Protein AF-0000000067516483 (afdb_homodimer)

Structure (mmCIF, N/CA/C/O backbone):
data_AF-0000000067516483-model_v1
#
loop_
_entity.id
_entity.type
_entity.pdbx_description
1 polymer 'DNA-binding protein'
#
loop_
_atom_site.group_PDB
_atom_site.id
_atom_site.type_symbol
_atom_site.label_atom_id
_atom_site.label_alt_id
_atom_site.label_comp_id
_atom_site.label_asym_id
_atom_site.label_entity_id
_atom_site.label_seq_id
_atom_site.pdbx_PDB_ins_code
_atom_site.Cartn_x
_atom_site.Cartn_y
_atom_site.Cartn_z
_atom_site.occupancy
_atom_site.B_iso_or_equiv
_atom_site.auth_seq_id
_atom_site.auth_comp_id
_atom_site.auth_asym_id
_atom_site.auth_atom_id
_atom_site.pdbx_PDB_model_num
ATOM 1 N N . MET A 1 1 ? -3.443 -38.562 19.594 1 27.05 1 MET A N 1
ATOM 2 C CA . MET A 1 1 ? -3.859 -37.219 19.172 1 27.05 1 MET A CA 1
ATOM 3 C C . MET A 1 1 ? -3.48 -36.969 17.703 1 27.05 1 MET A C 1
ATOM 5 O O . MET A 1 1 ? -2.297 -36.969 17.359 1 27.05 1 MET A O 1
ATOM 9 N N . HIS A 1 2 ? -4.211 -37.344 16.641 1 30.28 2 HIS A N 1
ATOM 10 C CA . HIS A 1 2 ? -4.039 -37.375 15.188 1 30.28 2 HIS A CA 1
ATOM 11 C C . HIS A 1 2 ? -3.758 -35.969 14.641 1 30.28 2 HIS A C 1
ATOM 13 O O . HIS A 1 2 ? -4.527 -35.031 14.891 1 30.28 2 HIS A O 1
ATOM 19 N N . LYS A 1 3 ? -2.51 -35.594 14.531 1 33.91 3 LYS A N 1
ATOM 20 C CA . LYS A 1 3 ? -2.039 -34.375 13.906 1 33.91 3 LYS A CA 1
ATOM 21 C C . LYS A 1 3 ? -2.807 -34.062 12.625 1 33.91 3 LYS A C 1
ATOM 23 O O . LYS A 1 3 ? -2.635 -34.75 11.617 1 33.91 3 LYS A O 1
ATOM 28 N N . GLU A 1 4 ? -4.09 -33.844 12.672 1 32.66 4 GLU A N 1
ATOM 29 C CA . GLU A 1 4 ? -4.926 -33.562 11.516 1 32.66 4 GLU A CA 1
ATOM 30 C C . GLU A 1 4 ? -4.234 -32.562 10.578 1 32.66 4 GLU A C 1
ATOM 32 O O . GLU A 1 4 ? -3.887 -31.453 10.992 1 32.66 4 GLU A O 1
ATOM 37 N N . ASN A 1 5 ? -3.236 -32.938 9.695 1 33.06 5 ASN A N 1
ATOM 38 C CA . ASN A 1 5 ? -2.531 -32.344 8.578 1 33.06 5 ASN A CA 1
ATOM 39 C C . ASN A 1 5 ? -3.457 -31.438 7.754 1 33.06 5 ASN A C 1
ATOM 41 O O . ASN A 1 5 ? -4.164 -31.922 6.867 1 33.06 5 ASN A O 1
ATOM 45 N N . SER A 1 6 ? -4.191 -30.594 8.289 1 39.88 6 SER A N 1
ATOM 46 C CA . SER A 1 6 ? -5.066 -29.781 7.457 1 39.88 6 SER A CA 1
ATOM 47 C C . SER A 1 6 ? -4.379 -29.391 6.152 1 39.88 6 SER A C 1
ATOM 49 O O . SER A 1 6 ? -3.33 -28.734 6.168 1 39.88 6 SER A O 1
ATOM 51 N N . PRO A 1 7 ? -4.52 -30.047 5.004 1 43.41 7 PRO A N 1
ATOM 52 C CA . PRO A 1 7 ? -3.9 -29.812 3.697 1 43.41 7 PRO A CA 1
ATOM 53 C C . PRO A 1 7 ? -3.889 -28.328 3.312 1 43.41 7 PRO A C 1
ATOM 55 O O . PRO A 1 7 ? -4.898 -27.641 3.471 1 43.41 7 PRO A O 1
ATOM 58 N N . ARG A 1 8 ? -2.842 -27.609 3.598 1 47.25 8 ARG A N 1
ATOM 59 C CA . ARG A 1 8 ? -2.695 -26.25 3.059 1 47.25 8 ARG A CA 1
ATOM 60 C C . ARG A 1 8 ? -3.189 -26.188 1.618 1 47.25 8 ARG A C 1
ATOM 62 O O . ARG A 1 8 ? -2.959 -27.109 0.832 1 47.25 8 ARG A O 1
ATOM 69 N N . ALA A 1 9 ? -4.184 -25.484 1.385 1 53.97 9 ALA A N 1
ATOM 70 C CA . ALA A 1 9 ? -4.645 -25.328 0.008 1 53.97 9 ALA A CA 1
ATOM 71 C C . ALA A 1 9 ? -3.473 -25.109 -0.945 1 53.97 9 ALA A C 1
ATOM 73 O O . ALA A 1 9 ? -2.51 -24.422 -0.614 1 53.97 9 ALA A O 1
ATOM 74 N N . PRO A 1 10 ? -3.449 -25.844 -1.955 1 66.56 10 PRO A N 1
ATOM 75 C CA . PRO A 1 10 ? -2.35 -25.766 -2.922 1 66.56 10 PRO A CA 1
ATOM 76 C C . PRO A 1 10 ? -2.17 -24.375 -3.5 1 66.56 10 PRO A C 1
ATOM 78 O O . PRO A 1 10 ? -3.148 -23.641 -3.678 1 66.56 10 PRO A O 1
ATOM 81 N N . VAL A 1 11 ? -1.015 -23.906 -3.555 1 77.69 11 VAL A N 1
ATOM 82 C CA . VAL A 1 11 ? -0.622 -22.672 -4.223 1 77.69 11 VAL A CA 1
ATOM 83 C C . VAL A 1 11 ? -1.266 -22.609 -5.605 1 77.69 11 VAL A C 1
ATOM 85 O O . VAL A 1 11 ? -1.274 -23.594 -6.344 1 77.69 11 VAL A O 1
ATOM 88 N N . LEU A 1 12 ? -2.059 -21.516 -5.789 1 77.5 12 LEU A N 1
ATOM 89 C CA . LEU A 1 12 ? -2.576 -21.234 -7.125 1 77.5 12 LEU A CA 1
ATOM 90 C C . LEU A 1 12 ? -3.609 -22.281 -7.535 1 77.5 12 LEU A C 1
ATOM 92 O O . LEU A 1 12 ? -3.596 -22.766 -8.672 1 77.5 12 LEU A O 1
ATOM 96 N N . GLN A 1 13 ? -4.516 -22.641 -6.605 1 83.62 13 GLN A N 1
ATOM 97 C CA . GLN A 1 13 ? -5.453 -23.75 -6.789 1 83.62 13 GLN A CA 1
ATOM 98 C C . GLN A 1 13 ? -6.48 -23.422 -7.871 1 83.62 13 GLN A C 1
ATOM 100 O O . GLN A 1 13 ? -7.051 -24.328 -8.484 1 83.62 13 GLN A O 1
ATOM 105 N N . HIS A 1 14 ? -6.633 -22.219 -8.172 1 91.12 14 HIS A N 1
ATOM 106 C CA . HIS A 1 14 ? -7.707 -21.828 -9.086 1 91.12 14 HIS A CA 1
ATOM 107 C C . HIS A 1 14 ? -7.152 -21.391 -10.438 1 91.12 14 HIS A C 1
ATOM 109 O O . HIS A 1 14 ? -7.918 -21.109 -11.359 1 91.12 14 HIS A O 1
ATOM 115 N N . VAL A 1 15 ? -5.887 -21.359 -10.555 1 92.75 15 VAL A N 1
ATOM 116 C CA . VAL A 1 15 ? -5.227 -20.75 -11.703 1 92.75 15 VAL A CA 1
ATOM 117 C C . VAL A 1 15 ? -5.559 -21.531 -12.969 1 92.75 15 VAL A C 1
ATOM 119 O O . VAL A 1 15 ? -5.902 -20.938 -14 1 92.75 15 VAL A O 1
ATOM 122 N N . SER A 1 16 ? -5.52 -22.828 -12.836 1 93.31 16 SER A N 1
ATOM 123 C CA . SER A 1 16 ? -5.777 -23.672 -14.008 1 93.31 16 SER A CA 1
ATOM 124 C C . SER A 1 16 ? -7.156 -23.375 -14.602 1 93.31 16 SER A C 1
ATOM 126 O O . SER A 1 16 ? -7.277 -23.094 -15.789 1 93.31 16 SER A O 1
ATOM 128 N N . HIS A 1 17 ? -8.047 -23.422 -13.766 1 93.75 17 HIS A N 1
ATOM 129 C CA . HIS A 1 17 ? -9.422 -23.188 -14.195 1 93.75 17 HIS A CA 1
ATOM 130 C C . HIS A 1 17 ? -9.602 -21.75 -14.695 1 93.75 17 HIS A C 1
ATOM 132 O O . HIS A 1 17 ? -10.219 -21.547 -15.742 1 93.75 17 HIS A O 1
ATOM 138 N N . ASN A 1 18 ? -9.078 -20.828 -14.039 1 95 18 ASN A N 1
ATOM 139 C CA . ASN A 1 18 ? -9.281 -19.422 -14.375 1 95 18 ASN A CA 1
ATOM 140 C C . ASN A 1 18 ? -8.594 -19.062 -15.688 1 95 18 ASN A C 1
ATOM 142 O O . ASN A 1 18 ? -9.141 -18.312 -16.5 1 95 18 ASN A O 1
ATOM 146 N N . VAL A 1 19 ? -7.422 -19.609 -15.898 1 95.81 19 VAL A N 1
ATOM 147 C CA . VAL A 1 19 ? -6.711 -19.328 -17.141 1 95.81 19 VAL A CA 1
ATOM 148 C C . VAL A 1 19 ? -7.504 -19.875 -18.328 1 95.81 19 VAL A C 1
ATOM 150 O O . VAL A 1 19 ? -7.707 -19.188 -19.328 1 95.81 19 VAL A O 1
ATOM 153 N N . ARG A 1 20 ? -7.992 -21.031 -18.156 1 96.12 20 ARG A N 1
ATOM 154 C CA . ARG A 1 20 ? -8.781 -21.641 -19.219 1 96.12 20 ARG A CA 1
ATOM 155 C C . ARG A 1 20 ? -10.055 -20.844 -19.484 1 96.12 20 ARG A C 1
ATOM 157 O O . ARG A 1 20 ? -10.367 -20.516 -20.641 1 96.12 20 ARG A O 1
ATOM 164 N N . ARG A 1 21 ? -10.719 -20.594 -18.469 1 96.5 21 ARG A N 1
ATOM 165 C CA . ARG A 1 21 ? -11.977 -19.859 -18.562 1 96.5 21 ARG A CA 1
ATOM 166 C C . ARG A 1 21 ? -11.773 -18.5 -19.234 1 96.5 21 ARG A C 1
ATOM 168 O O . ARG A 1 21 ? -12.508 -18.141 -20.156 1 96.5 21 ARG A O 1
ATOM 175 N N . LEU A 1 22 ? -10.805 -17.797 -18.828 1 96.81 22 LEU A N 1
ATOM 176 C CA . LEU A 1 22 ? -10.555 -16.438 -19.328 1 96.81 22 LEU A CA 1
ATOM 177 C C . LEU A 1 22 ? -10.023 -16.484 -20.766 1 96.81 22 LEU A C 1
ATOM 179 O O . LEU A 1 22 ? -10.359 -15.625 -21.578 1 96.81 22 LEU A O 1
ATOM 183 N N . ARG A 1 23 ? -9.156 -17.484 -21.047 1 97.88 23 ARG A N 1
ATOM 184 C CA . ARG A 1 23 ? -8.688 -17.656 -22.422 1 97.88 23 ARG A CA 1
ATOM 185 C C . ARG A 1 23 ? -9.852 -17.906 -23.375 1 97.88 23 ARG A C 1
ATOM 187 O O . ARG A 1 23 ? -9.938 -17.297 -24.422 1 97.88 23 ARG A O 1
ATOM 194 N N . ASN A 1 24 ? -10.758 -18.734 -22.938 1 97.81 24 ASN A N 1
ATOM 195 C CA . ASN A 1 24 ? -11.93 -19.031 -23.75 1 97.81 24 ASN A CA 1
ATOM 196 C C . ASN A 1 24 ? -12.836 -17.812 -23.906 1 97.81 24 ASN A C 1
ATOM 198 O O . ASN A 1 24 ? -13.352 -17.547 -25 1 97.81 24 ASN A O 1
ATOM 202 N N . ALA A 1 25 ? -13.008 -17.141 -22.891 1 96.88 25 ALA A N 1
ATOM 203 C CA . ALA A 1 25 ? -13.844 -15.938 -22.922 1 96.88 25 ALA A CA 1
ATOM 204 C C . ALA A 1 25 ? -13.281 -14.898 -23.891 1 96.88 25 ALA A C 1
ATOM 206 O O . ALA A 1 25 ? -14.039 -14.141 -24.5 1 96.88 25 ALA A O 1
ATOM 207 N N . ALA A 1 26 ? -12 -14.906 -24.031 1 97.25 26 ALA A N 1
ATOM 208 C CA . ALA A 1 26 ? -11.336 -13.977 -24.922 1 97.25 26 ALA A CA 1
ATOM 209 C C . ALA A 1 26 ? -11.258 -14.539 -26.344 1 97.25 26 ALA A C 1
ATOM 211 O O . ALA A 1 26 ? -10.688 -13.914 -27.234 1 97.25 26 ALA A O 1
ATOM 212 N N . ASP A 1 27 ? -11.75 -15.797 -26.516 1 97.88 27 ASP A N 1
ATOM 213 C CA . ASP A 1 27 ? -11.781 -16.484 -27.797 1 97.88 27 ASP A CA 1
ATOM 214 C C . ASP A 1 27 ? -10.367 -16.719 -28.328 1 97.88 27 ASP A C 1
ATOM 216 O O . ASP A 1 27 ? -10.102 -16.484 -29.5 1 97.88 27 ASP A O 1
ATOM 220 N N . LEU A 1 28 ? -9.508 -17.047 -27.453 1 98 28 LEU A N 1
ATOM 221 C CA . LEU A 1 28 ? -8.125 -17.328 -27.828 1 98 28 LEU A CA 1
ATOM 222 C C . LEU A 1 28 ? -7.82 -18.812 -27.734 1 98 28 LEU A C 1
ATOM 224 O O . LEU A 1 28 ? -8.258 -19.484 -26.781 1 98 28 LEU A O 1
ATOM 228 N N . SER A 1 29 ? -7.07 -19.312 -28.703 1 97.75 29 SER A N 1
ATOM 229 C CA . SER A 1 29 ? -6.461 -20.641 -28.547 1 97.75 29 SER A CA 1
ATOM 230 C C . SER A 1 29 ? -5.27 -20.594 -27.609 1 97.75 29 SER A C 1
ATOM 232 O O . SER A 1 29 ? -4.805 -19.516 -27.234 1 97.75 29 SER A O 1
ATOM 234 N N . GLN A 1 30 ? -4.863 -21.75 -27.219 1 96.81 30 GLN A N 1
ATOM 235 C CA . GLN A 1 30 ? -3.65 -21.781 -26.406 1 96.81 30 GLN A CA 1
ATOM 236 C C . GLN A 1 30 ? -2.457 -21.219 -27.172 1 96.81 30 GLN A C 1
ATOM 238 O O . GLN A 1 30 ? -1.609 -20.531 -26.594 1 96.81 30 GLN A O 1
ATOM 243 N N . THR A 1 31 ? -2.434 -21.484 -28.469 1 97.56 31 THR A N 1
ATOM 244 C CA . THR A 1 31 ? -1.363 -20.969 -29.312 1 97.56 31 THR A CA 1
ATOM 245 C C . THR A 1 31 ? -1.42 -19.453 -29.391 1 97.56 31 THR A C 1
ATOM 247 O O . THR A 1 31 ? -0.392 -18.781 -29.281 1 97.56 31 THR A O 1
ATOM 250 N N . ALA A 1 32 ? -2.562 -18.922 -29.547 1 98 32 ALA A N 1
ATOM 251 C CA . ALA A 1 32 ? -2.73 -17.484 -29.625 1 98 32 ALA A CA 1
ATOM 252 C C . ALA A 1 32 ? -2.336 -16.797 -28.328 1 98 32 ALA A C 1
ATOM 254 O O . ALA A 1 32 ? -1.665 -15.766 -28.328 1 98 32 ALA A O 1
ATOM 255 N N . LEU A 1 33 ? -2.756 -17.359 -27.219 1 98.06 33 LEU A N 1
ATOM 256 C CA . LEU A 1 33 ? -2.41 -16.797 -25.922 1 98.06 33 LEU A CA 1
ATOM 257 C C . LEU A 1 33 ? -0.908 -16.891 -25.672 1 98.06 33 LEU A C 1
ATOM 259 O O . LEU A 1 33 ? -0.316 -15.977 -25.094 1 98.06 33 LEU A O 1
ATOM 263 N N . ALA A 1 34 ? -0.292 -17.984 -26.062 1 97.5 34 ALA A N 1
ATOM 264 C CA . ALA A 1 34 ? 1.153 -18.141 -25.938 1 97.5 34 ALA A CA 1
ATOM 265 C C . ALA A 1 34 ? 1.897 -17.016 -26.656 1 97.5 34 ALA A C 1
ATOM 267 O O . ALA A 1 34 ? 2.805 -16.406 -26.094 1 97.5 34 ALA A O 1
ATOM 268 N N . GLU A 1 35 ? 1.479 -16.719 -27.812 1 97.5 35 GLU A N 1
ATOM 269 C CA . GLU A 1 35 ? 2.098 -15.664 -28.625 1 97.5 35 GLU A CA 1
ATOM 270 C C . GLU A 1 35 ? 1.897 -14.289 -27.984 1 97.5 35 GLU A C 1
ATOM 272 O O . GLU A 1 35 ? 2.84 -13.5 -27.891 1 97.5 35 GLU A O 1
ATOM 277 N N . LYS A 1 36 ? 0.761 -14.07 -27.516 1 97.38 36 LYS A N 1
ATOM 278 C CA . LYS A 1 36 ? 0.41 -12.773 -26.953 1 97.38 36 LYS A CA 1
ATOM 279 C C . LYS A 1 36 ? 1.123 -12.539 -25.625 1 97.38 36 LYS A C 1
ATOM 281 O O . LYS A 1 36 ? 1.487 -11.406 -25.297 1 97.38 36 LYS A O 1
ATOM 286 N N . SER A 1 37 ? 1.305 -13.562 -24.844 1 96.5 37 SER A N 1
ATOM 287 C CA . SER A 1 37 ? 1.831 -13.445 -23.484 1 96.5 37 SER A CA 1
ATOM 288 C C . SER A 1 37 ? 3.348 -13.602 -23.469 1 96.5 37 SER A C 1
ATOM 290 O O . SER A 1 37 ? 3.998 -13.289 -22.469 1 96.5 37 SER A O 1
ATOM 292 N N . GLY A 1 38 ? 3.936 -14.211 -24.516 1 95.81 38 GLY A N 1
ATOM 293 C CA . GLY A 1 38 ? 5.352 -14.555 -24.516 1 95.81 38 GLY A CA 1
ATOM 294 C C . GLY A 1 38 ? 5.668 -15.781 -23.688 1 95.81 38 GLY A C 1
ATOM 295 O O . GLY A 1 38 ? 6.824 -16.016 -23.328 1 95.81 38 GLY A O 1
ATOM 296 N N . VAL A 1 39 ? 4.641 -16.516 -23.297 1 94.88 39 VAL A N 1
ATOM 297 C CA . VAL A 1 39 ? 4.773 -17.781 -22.594 1 94.88 39 VAL A CA 1
ATOM 298 C C . VAL A 1 39 ? 4.684 -18.938 -23.578 1 94.88 39 VAL A C 1
ATOM 300 O O . VAL A 1 39 ? 3.875 -18.906 -24.516 1 94.88 39 VAL A O 1
ATOM 303 N N . SER A 1 40 ? 5.535 -19.875 -23.422 1 95 40 SER A N 1
ATOM 304 C CA . SER A 1 40 ? 5.527 -20.984 -24.359 1 95 40 SER A CA 1
ATOM 305 C C . SER A 1 40 ? 4.203 -21.734 -24.328 1 95 40 SER A C 1
ATOM 307 O O . SER A 1 40 ? 3.547 -21.797 -23.281 1 95 40 SER A O 1
ATOM 309 N N . ARG A 1 41 ? 3.869 -22.281 -25.453 1 95.5 41 ARG A N 1
ATOM 310 C CA . ARG A 1 41 ? 2.652 -23.078 -25.5 1 95.5 41 ARG A CA 1
ATOM 311 C C . ARG A 1 41 ? 2.729 -24.266 -24.531 1 95.5 41 ARG A C 1
ATOM 313 O O . ARG A 1 41 ? 1.729 -24.609 -23.906 1 95.5 41 ARG A O 1
ATOM 320 N N . ARG A 1 42 ? 3.82 -24.844 -24.438 1 94.56 42 ARG A N 1
ATOM 321 C CA . ARG A 1 42 ? 4.016 -25.953 -23.516 1 94.56 42 ARG A CA 1
ATOM 322 C C . ARG A 1 42 ? 3.682 -25.547 -22.094 1 94.56 42 ARG A C 1
ATOM 324 O O . ARG A 1 42 ? 2.994 -26.266 -21.359 1 94.56 42 ARG A O 1
ATOM 331 N N . MET A 1 43 ? 4.109 -24.406 -21.719 1 93.12 43 MET A N 1
ATOM 332 C CA . MET A 1 43 ? 3.861 -23.891 -20.375 1 93.12 43 MET A CA 1
ATOM 333 C C . MET A 1 43 ? 2.379 -23.594 -20.172 1 93.12 43 MET A C 1
ATOM 335 O O . MET A 1 43 ? 1.826 -23.859 -19.109 1 93.12 43 MET A O 1
ATOM 339 N N . LEU A 1 44 ? 1.789 -23.031 -21.109 1 95.25 44 LEU A N 1
ATOM 340 C CA . LEU A 1 44 ? 0.37 -22.703 -21.016 1 95.25 44 LEU A CA 1
ATOM 341 C C . LEU A 1 44 ? -0.465 -23.969 -20.844 1 95.25 44 LEU A C 1
ATOM 343 O O . LEU A 1 44 ? -1.406 -24 -20.062 1 95.25 44 LEU A O 1
ATOM 347 N N . VAL A 1 45 ? -0.157 -24.984 -21.578 1 94.5 45 VAL A N 1
ATOM 348 C CA . VAL A 1 45 ? -0.836 -26.281 -21.469 1 94.5 45 VAL A CA 1
ATOM 349 C C . VAL A 1 45 ? -0.659 -26.844 -20.062 1 94.5 45 VAL A C 1
ATOM 351 O O . VAL A 1 45 ? -1.618 -27.312 -19.453 1 94.5 45 VAL A O 1
ATOM 354 N N . ALA A 1 46 ? 0.535 -26.703 -19.625 1 92.5 46 ALA A N 1
ATOM 355 C CA . ALA A 1 46 ? 0.835 -27.188 -18.266 1 92.5 46 ALA A CA 1
ATOM 356 C C . ALA A 1 46 ? 0.04 -26.406 -17.219 1 92.5 46 ALA A C 1
ATOM 358 O O . ALA A 1 46 ? -0.496 -27 -16.281 1 92.5 46 ALA A O 1
ATO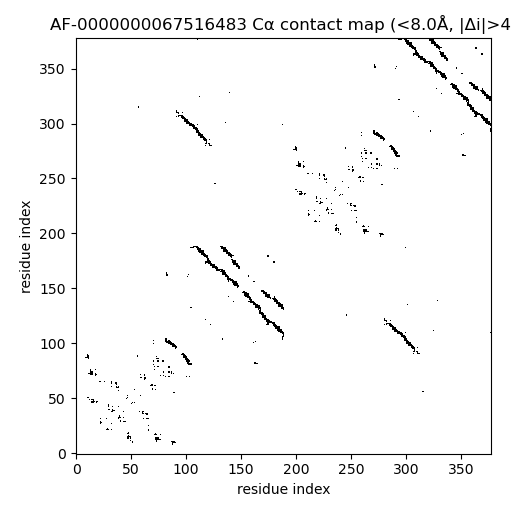M 359 N N . ILE A 1 47 ? -0.013 -25.094 -17.344 1 92.56 47 ILE A N 1
ATOM 360 C CA . ILE A 1 47 ? -0.757 -24.234 -16.422 1 92.56 47 ILE A CA 1
ATOM 361 C C . ILE A 1 47 ? -2.227 -24.641 -16.406 1 92.56 47 ILE A C 1
ATOM 363 O O . ILE A 1 47 ? -2.811 -24.844 -15.344 1 92.56 47 ILE A O 1
ATOM 367 N N . GLU A 1 48 ? -2.758 -24.859 -17.562 1 94.56 48 GLU A N 1
ATOM 368 C CA . GLU A 1 48 ? -4.18 -25.172 -17.656 1 94.56 48 GLU A CA 1
ATOM 369 C C . GLU A 1 48 ? -4.469 -26.594 -17.203 1 94.56 48 GLU A C 1
ATOM 371 O O . GLU A 1 48 ? -5.613 -26.953 -16.906 1 94.56 48 GLU A O 1
ATOM 376 N N . ALA A 1 49 ? -3.412 -27.422 -17.141 1 91.44 49 ALA A N 1
ATOM 377 C CA . ALA A 1 49 ? -3.549 -28.797 -16.672 1 91.44 49 ALA A CA 1
ATOM 378 C C . ALA A 1 49 ? -3.354 -28.891 -15.164 1 91.44 49 ALA A C 1
ATOM 380 O O . ALA A 1 49 ? -3.541 -29.953 -14.562 1 91.44 49 ALA A O 1
ATOM 381 N N . GLY A 1 50 ? -2.998 -27.75 -14.547 1 85.56 50 GLY A N 1
ATOM 382 C CA . GLY A 1 50 ? -2.863 -27.672 -13.102 1 85.56 50 GLY A CA 1
ATOM 383 C C . GLY A 1 50 ? -1.493 -28.094 -12.609 1 85.56 50 GLY A C 1
ATOM 384 O O . GLY A 1 50 ? -1.335 -28.484 -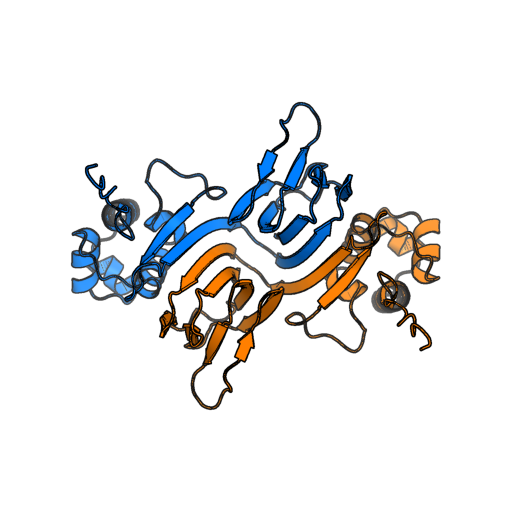11.445 1 85.56 50 GLY A O 1
ATOM 385 N N . GLU A 1 51 ? -0.603 -28.094 -13.539 1 77.69 51 GLU A N 1
ATOM 386 C CA . GLU A 1 51 ? 0.752 -28.406 -13.094 1 77.69 51 GLU A CA 1
ATOM 387 C C . GLU A 1 51 ? 1.302 -27.328 -12.18 1 77.69 51 GLU A C 1
ATOM 389 O O . GLU A 1 51 ? 1 -26.141 -12.359 1 77.69 51 GLU A O 1
ATOM 394 N N . LYS A 1 52 ? 2.053 -27.594 -11.164 1 66 52 LYS A N 1
ATOM 395 C CA . LYS A 1 52 ? 2.27 -26.812 -9.953 1 66 52 LYS A CA 1
ATOM 396 C C . LYS A 1 52 ? 3.41 -25.812 -10.133 1 66 52 LYS A C 1
ATOM 398 O O . LYS A 1 52 ? 3.461 -24.781 -9.453 1 66 52 LYS A O 1
ATOM 403 N N . ASN A 1 53 ? 4.137 -25.859 -11.203 1 74 53 ASN A N 1
ATOM 404 C CA . ASN A 1 53 ? 5.352 -25.062 -11.141 1 74 53 ASN A CA 1
ATOM 405 C C . ASN A 1 53 ? 5.273 -23.844 -12.055 1 74 53 ASN A C 1
ATOM 407 O O . ASN A 1 53 ? 6.008 -23.766 -13.039 1 74 53 ASN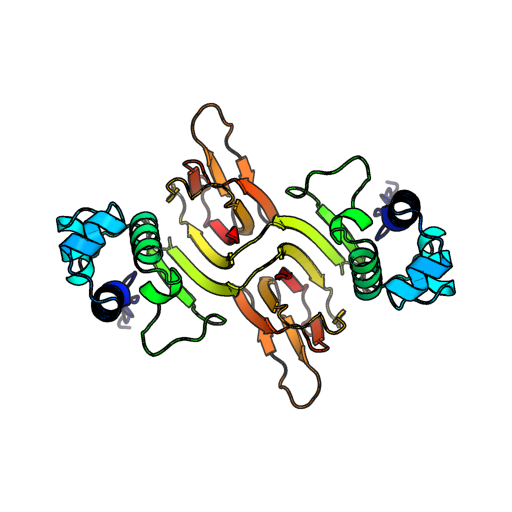 A O 1
ATOM 411 N N . VAL A 1 54 ? 4.34 -22.906 -11.578 1 85.31 54 VAL A N 1
ATOM 412 C CA . VAL A 1 54 ? 4.262 -21.688 -12.375 1 85.31 54 VAL A CA 1
ATOM 413 C C . VAL A 1 54 ? 4.699 -20.484 -11.539 1 85.31 54 VAL A C 1
ATOM 415 O O . VAL A 1 54 ? 4.34 -20.375 -10.367 1 85.31 54 VAL A O 1
ATOM 418 N N . SER A 1 55 ? 5.523 -19.656 -12.164 1 86.38 55 SER A N 1
ATOM 419 C CA . SER A 1 55 ? 6 -18.469 -11.461 1 86.38 55 SER A CA 1
ATOM 420 C C . SER A 1 55 ? 4.961 -17.359 -11.477 1 86.38 55 SER A C 1
ATOM 422 O O . SER A 1 55 ? 4.105 -17.312 -12.367 1 86.38 55 SER A O 1
ATOM 424 N N . LEU A 1 56 ? 5.07 -16.453 -10.562 1 91.38 56 LEU A N 1
ATOM 425 C CA . LEU A 1 56 ? 4.191 -15.289 -10.539 1 91.38 56 LEU A CA 1
ATOM 426 C C . LEU A 1 56 ? 4.418 -14.414 -11.766 1 91.38 56 LEU A C 1
ATOM 428 O O . LEU A 1 56 ? 3.475 -13.828 -12.305 1 91.38 56 LEU A O 1
ATOM 432 N N . ALA A 1 57 ? 5.621 -14.359 -12.219 1 89.88 57 ALA A N 1
ATOM 433 C CA . ALA A 1 57 ? 5.945 -13.578 -13.414 1 89.88 57 ALA A CA 1
ATOM 434 C C . ALA A 1 57 ? 5.234 -14.133 -14.641 1 89.88 57 ALA A C 1
ATOM 436 O O . ALA A 1 57 ? 4.719 -13.367 -15.461 1 89.88 57 ALA A O 1
ATOM 437 N N . THR A 1 58 ? 5.23 -15.367 -14.75 1 91.31 58 THR A N 1
ATOM 438 C CA . THR A 1 58 ? 4.539 -16.016 -15.867 1 91.31 58 THR A CA 1
ATOM 439 C C . THR A 1 58 ? 3.045 -15.703 -15.82 1 91.31 58 THR A C 1
ATOM 441 O O . THR A 1 58 ? 2.453 -15.328 -16.844 1 91.31 58 THR A O 1
ATOM 444 N N . LEU A 1 59 ? 2.52 -15.836 -14.641 1 93.56 59 LEU A N 1
ATOM 445 C CA . LEU A 1 59 ? 1.091 -15.578 -14.492 1 93.56 59 LEU A CA 1
ATOM 446 C C . LEU A 1 59 ? 0.773 -14.109 -14.766 1 93.56 59 LEU A C 1
ATOM 448 O O . LEU A 1 59 ? -0.284 -13.789 -15.312 1 93.56 59 LEU A O 1
ATOM 452 N N . ASP A 1 60 ? 1.653 -13.273 -14.438 1 93.19 60 ASP A N 1
ATOM 453 C CA . ASP A 1 60 ? 1.491 -11.852 -14.734 1 93.19 60 ASP A CA 1
ATOM 454 C C . ASP A 1 60 ? 1.449 -11.609 -16.234 1 93.19 60 ASP A C 1
ATOM 456 O O . ASP A 1 60 ? 0.633 -10.82 -16.719 1 93.19 60 ASP A O 1
ATOM 460 N N . ARG A 1 61 ? 2.287 -12.25 -16.953 1 93.81 61 ARG A N 1
ATOM 461 C CA . ARG A 1 61 ? 2.311 -12.125 -18.406 1 93.81 61 ARG A CA 1
ATOM 462 C C . ARG A 1 61 ? 1.013 -12.641 -19.016 1 93.81 61 ARG A C 1
ATOM 464 O O . ARG A 1 61 ? 0.48 -12.039 -19.953 1 93.81 61 ARG A O 1
ATOM 471 N N . VAL A 1 62 ? 0.562 -13.703 -18.453 1 96.19 62 VAL A N 1
ATOM 472 C CA . VAL A 1 62 ? -0.691 -14.281 -18.938 1 96.19 62 VAL A CA 1
ATOM 473 C C . VAL A 1 62 ? -1.841 -13.312 -18.656 1 96.19 62 VAL A C 1
ATOM 475 O O . VAL A 1 62 ? -2.684 -13.07 -19.516 1 96.19 62 VAL A O 1
ATOM 478 N N . ALA A 1 63 ? -1.85 -12.773 -17.469 1 96.12 63 ALA A N 1
ATOM 479 C CA . ALA A 1 63 ? -2.887 -11.812 -17.109 1 96.12 63 ALA A CA 1
ATOM 480 C C . ALA A 1 63 ? -2.873 -10.602 -18.031 1 96.12 63 ALA A C 1
ATOM 482 O O . ALA A 1 63 ? -3.924 -10.164 -18.5 1 96.12 63 ALA A O 1
ATOM 483 N N . GLU A 1 64 ? -1.758 -10.133 -18.328 1 93.75 64 GLU A N 1
ATOM 484 C CA . GLU A 1 64 ? -1.611 -8.992 -19.234 1 93.75 64 GLU A CA 1
ATOM 485 C C . GLU A 1 64 ? -2.131 -9.312 -20.625 1 93.75 64 GLU A C 1
ATOM 487 O O . GLU A 1 64 ? -2.865 -8.523 -21.219 1 93.75 64 GLU A O 1
ATOM 492 N N . ALA A 1 65 ? -1.78 -10.438 -21.078 1 96.56 65 ALA A N 1
ATOM 493 C CA . ALA A 1 65 ? -2.201 -10.859 -22.422 1 96.56 65 ALA A CA 1
ATOM 494 C C . ALA A 1 65 ? -3.721 -11 -22.5 1 96.56 65 ALA A C 1
ATOM 496 O O . ALA A 1 65 ? -4.32 -10.727 -23.531 1 96.56 65 ALA A O 1
ATOM 497 N N . LEU A 1 66 ? -4.258 -11.383 -21.391 1 97.31 66 LEU A N 1
ATOM 498 C CA . LEU A 1 66 ? -5.699 -11.586 -21.344 1 97.31 66 LEU A CA 1
ATOM 499 C C . LEU A 1 66 ? -6.418 -10.289 -20.969 1 97.31 66 LEU A C 1
ATOM 501 O O . LEU A 1 66 ? -7.648 -10.242 -20.953 1 97.31 66 LEU A O 1
ATOM 505 N N . GLU A 1 67 ? -5.676 -9.289 -20.594 1 95.44 67 GLU A N 1
ATOM 506 C CA . GLU A 1 67 ? -6.199 -7.984 -20.203 1 95.44 67 GLU A CA 1
ATOM 507 C C . GLU A 1 67 ? -7.086 -8.086 -18.969 1 95.44 67 GLU A C 1
ATOM 509 O O . GLU A 1 67 ? -8.188 -7.535 -18.938 1 95.44 67 GLU A O 1
ATOM 514 N N . VAL A 1 68 ? -6.617 -8.836 -18 1 94.62 68 VAL A N 1
ATOM 515 C CA . VAL A 1 68 ? -7.273 -8.961 -16.703 1 94.62 68 VAL A CA 1
ATOM 516 C C . VAL A 1 68 ? -6.27 -8.688 -15.586 1 94.62 68 VAL A C 1
ATOM 518 O O . VAL A 1 68 ? -5.066 -8.578 -15.836 1 94.62 68 VAL A O 1
ATOM 521 N N . ALA A 1 69 ? -6.812 -8.539 -14.414 1 93.19 69 ALA A N 1
ATOM 522 C CA . ALA A 1 69 ? -5.938 -8.375 -13.25 1 93.19 69 ALA A CA 1
ATOM 523 C C . ALA A 1 69 ? -5.328 -9.711 -12.836 1 93.19 69 ALA A C 1
ATOM 525 O O . ALA A 1 69 ? -5.945 -10.766 -13.016 1 93.19 69 ALA A O 1
ATOM 526 N N . PHE A 1 70 ? -4.133 -9.664 -12.297 1 94 70 PHE A N 1
ATOM 527 C CA . PHE A 1 70 ? -3.477 -10.844 -11.758 1 94 70 PHE A CA 1
ATOM 528 C C . PHE A 1 70 ? -4.41 -11.602 -10.82 1 94 70 PHE A C 1
ATOM 530 O O . PHE A 1 70 ? -4.484 -12.836 -10.875 1 94 70 PHE A O 1
ATOM 537 N N . SER A 1 71 ? -5.125 -10.883 -10.016 1 94.12 71 SER A N 1
ATOM 538 C CA . SER A 1 71 ? -6.004 -11.492 -9.023 1 94.12 71 SER A CA 1
ATOM 539 C C . SER A 1 71 ? -7.098 -12.32 -9.703 1 94.12 71 SER A C 1
ATOM 541 O O . SER A 1 71 ? -7.57 -13.312 -9.141 1 94.12 71 SER A O 1
ATOM 543 N N . ASP A 1 72 ? -7.469 -11.992 -10.914 1 94.06 72 ASP A N 1
ATOM 544 C CA . ASP A 1 72 ? -8.492 -12.734 -11.641 1 94.06 72 ASP A CA 1
ATOM 545 C C . ASP A 1 72 ? -8.023 -14.156 -11.961 1 94.06 72 ASP A C 1
ATOM 547 O O . ASP A 1 72 ? -8.844 -15.062 -12.117 1 94.06 72 ASP A O 1
ATOM 551 N N . LEU A 1 73 ? -6.73 -14.305 -12.016 1 94 73 LEU A N 1
ATOM 552 C CA . LEU A 1 73 ? -6.172 -15.609 -12.328 1 94 73 LEU A CA 1
ATOM 553 C C . LEU A 1 73 ? -6.082 -16.484 -11.078 1 94 73 LEU A C 1
ATOM 555 O O . LEU A 1 73 ? -6.172 -17.703 -11.164 1 94 73 LEU A O 1
ATOM 559 N N . ILE A 1 74 ? -5.973 -15.812 -9.93 1 92.19 74 ILE A N 1
ATOM 560 C CA . ILE A 1 74 ? -5.586 -16.656 -8.805 1 92.19 74 ILE A CA 1
ATOM 561 C C . ILE A 1 74 ? -6.766 -16.828 -7.855 1 92.19 74 ILE A C 1
ATOM 563 O O . ILE A 1 74 ? -6.781 -17.734 -7.031 1 92.19 74 ILE A O 1
ATOM 567 N N . GLN A 1 75 ? -7.742 -15.977 -7.918 1 92.25 75 GLN A N 1
ATOM 568 C CA . GLN A 1 75 ? -8.875 -16.031 -6.996 1 92.25 75 GLN A CA 1
ATOM 569 C C . GLN A 1 75 ? -9.875 -17.094 -7.41 1 92.25 75 GLN A C 1
ATOM 571 O O . GLN A 1 75 ? -10.016 -17.406 -8.594 1 92.25 75 GLN A O 1
ATOM 576 N N . ALA A 1 76 ? -10.555 -17.547 -6.359 1 89.31 76 ALA A N 1
ATOM 577 C CA . ALA A 1 76 ? -11.672 -18.438 -6.672 1 89.31 76 ALA A CA 1
ATOM 578 C C . ALA A 1 76 ? -12.672 -17.734 -7.59 1 89.31 76 ALA A C 1
ATOM 580 O O . ALA A 1 76 ? -12.961 -16.547 -7.426 1 89.31 76 ALA A O 1
ATOM 581 N N . PRO A 1 77 ? -13.164 -18.531 -8.492 1 83.5 77 PRO A N 1
ATOM 582 C CA . PRO A 1 77 ? -14.086 -17.922 -9.453 1 83.5 77 PRO A CA 1
ATOM 583 C C . PRO A 1 77 ? -15.312 -17.297 -8.789 1 83.5 77 PRO A C 1
ATOM 585 O O . PRO A 1 77 ? -15.883 -16.344 -9.312 1 83.5 77 PRO A O 1
ATOM 588 N N . GLU A 1 78 ? -15.656 -17.797 -7.676 1 84.88 78 GLU A N 1
ATOM 589 C CA . GLU A 1 78 ? -16.859 -17.312 -7 1 84.88 78 GLU A CA 1
ATOM 590 C C . GLU A 1 78 ? -16.547 -16.094 -6.129 1 84.88 78 GLU A C 1
ATOM 592 O O . GLU A 1 78 ? -17.453 -15.406 -5.676 1 84.88 78 GLU A O 1
ATOM 597 N N . ASN A 1 79 ? -15.242 -15.961 -5.965 1 81.56 79 ASN A N 1
ATOM 598 C CA . ASN A 1 79 ? -14.836 -14.82 -5.152 1 81.56 79 ASN A CA 1
ATOM 599 C C . ASN A 1 79 ? -14.32 -13.672 -6.016 1 81.56 79 ASN A C 1
ATOM 601 O O . ASN A 1 79 ? -13.211 -13.727 -6.547 1 81.56 79 ASN A O 1
ATOM 605 N N . ARG A 1 80 ? -15.117 -12.656 -6.086 1 82.81 80 ARG A N 1
ATOM 606 C CA . ARG A 1 80 ? -14.711 -11.531 -6.918 1 82.81 80 ARG A CA 1
ATOM 607 C C . ARG A 1 80 ? -14.445 -10.289 -6.066 1 82.81 80 ARG A C 1
ATOM 609 O O . ARG A 1 80 ? -14.344 -9.18 -6.59 1 82.81 80 ARG A O 1
ATOM 616 N N . ASP A 1 81 ? -14.398 -10.555 -4.73 1 92.5 81 ASP A N 1
ATOM 617 C CA . ASP A 1 81 ? -14.148 -9.43 -3.84 1 92.5 81 ASP A CA 1
ATOM 618 C C . ASP A 1 81 ? -12.656 -9.078 -3.799 1 92.5 81 ASP A C 1
ATOM 620 O O . ASP A 1 81 ? -11.883 -9.75 -3.111 1 92.5 81 ASP A O 1
ATOM 624 N N . HIS A 1 82 ? -12.281 -8.008 -4.426 1 94.06 82 HIS A N 1
ATOM 625 C CA . HIS A 1 82 ? -10.875 -7.621 -4.551 1 94.06 82 HIS A CA 1
ATOM 626 C C . HIS A 1 82 ? -10.359 -7.004 -3.256 1 94.06 82 HIS A C 1
ATOM 628 O O . HIS A 1 82 ? -9.148 -6.805 -3.1 1 94.06 82 HIS A O 1
ATOM 634 N N . SER A 1 83 ? -11.32 -6.703 -2.328 1 95.88 83 SER A N 1
ATOM 635 C CA . SER A 1 83 ? -10.906 -6.125 -1.052 1 95.88 83 SER A CA 1
ATOM 636 C C . SER A 1 83 ? -10.555 -7.215 -0.044 1 95.88 83 SER A C 1
ATOM 638 O O . SER A 1 83 ? -10.031 -6.922 1.033 1 95.88 83 SER A O 1
ATOM 640 N N . ARG A 1 84 ? -10.883 -8.5 -0.437 1 95.06 84 ARG A N 1
ATOM 641 C CA . ARG A 1 84 ? -10.602 -9.641 0.435 1 95.06 84 ARG A CA 1
ATOM 642 C C . ARG A 1 84 ? -10.141 -10.852 -0.373 1 95.06 84 ARG A C 1
ATOM 644 O O . ARG A 1 84 ? -10.758 -11.914 -0.296 1 95.06 84 ARG A O 1
ATOM 651 N N . ILE A 1 85 ? -9.133 -10.703 -1.067 1 94.38 85 ILE A N 1
ATOM 652 C CA . ILE A 1 85 ? -8.609 -11.781 -1.896 1 94.38 85 ILE A CA 1
ATOM 653 C C . ILE A 1 85 ? -8.023 -12.875 -1.008 1 94.38 85 ILE A C 1
ATOM 655 O O . ILE A 1 85 ? -8.586 -13.977 -0.917 1 94.38 85 ILE A O 1
ATOM 659 N N . ASN A 1 86 ? -7.055 -12.547 -0.293 1 94.12 86 ASN A N 1
ATOM 660 C CA . ASN A 1 86 ? -6.453 -13.445 0.691 1 94.12 86 ASN A CA 1
ATOM 661 C C . ASN A 1 86 ? -6.129 -14.805 0.088 1 94.12 86 ASN A C 1
ATOM 663 O O . ASN A 1 86 ? -6.543 -15.836 0.617 1 94.12 86 ASN A O 1
ATOM 667 N N . GLU A 1 87 ? -5.352 -14.844 -0.985 1 93.31 87 GLU A N 1
ATOM 668 C CA . GLU A 1 87 ? -5.02 -16.078 -1.697 1 93.31 87 GLU A CA 1
ATOM 669 C C . GLU A 1 87 ? -3.521 -16.359 -1.637 1 93.31 87 GLU A C 1
ATOM 671 O O . GLU A 1 87 ? -2.705 -15.461 -1.86 1 93.31 87 GLU A O 1
ATOM 676 N N . LEU A 1 88 ? -3.199 -17.609 -1.234 1 93.44 88 LEU A N 1
ATOM 677 C CA . LEU A 1 88 ? -1.813 -18.062 -1.268 1 93.44 88 LEU A CA 1
ATOM 678 C C . LEU A 1 88 ? -1.306 -18.156 -2.703 1 93.44 88 LEU A C 1
ATOM 680 O O . LEU A 1 88 ? -1.791 -18.969 -3.486 1 93.44 88 LEU A O 1
ATOM 684 N N . ALA A 1 89 ? -0.276 -17.344 -2.988 1 93.19 89 ALA A N 1
ATOM 685 C CA . ALA A 1 89 ? 0.154 -17.266 -4.383 1 93.19 89 ALA A CA 1
ATOM 686 C C . ALA A 1 89 ? 1.543 -17.859 -4.566 1 93.19 89 ALA A C 1
ATOM 688 O O . ALA A 1 89 ? 1.954 -18.156 -5.691 1 93.19 89 ALA A O 1
ATOM 689 N N . TRP A 1 90 ? 2.277 -18.031 -3.471 1 92.81 90 TRP A N 1
ATOM 690 C CA . TRP A 1 90 ? 3.625 -18.594 -3.541 1 92.81 90 TRP A CA 1
ATOM 691 C C . TRP A 1 90 ? 3.971 -19.344 -2.26 1 92.81 90 TRP A C 1
ATOM 693 O O . TRP A 1 90 ? 3.666 -18.875 -1.158 1 92.81 90 TRP A O 1
ATOM 703 N N . ALA A 1 91 ? 4.555 -20.469 -2.395 1 93.44 91 ALA A N 1
ATOM 704 C CA . ALA A 1 91 ? 5.137 -21.234 -1.304 1 93.44 91 ALA A CA 1
ATOM 705 C C . ALA A 1 91 ? 6.637 -21.438 -1.509 1 93.44 91 ALA A C 1
ATOM 707 O O . ALA A 1 91 ? 7.07 -21.906 -2.564 1 93.44 91 ALA A O 1
ATOM 708 N N . GLY A 1 92 ? 7.379 -21.047 -0.492 1 92.69 92 GLY A N 1
ATOM 709 C CA . GLY A 1 92 ? 8.828 -21.141 -0.61 1 92.69 92 GLY A CA 1
ATOM 710 C C . GLY A 1 92 ? 9.359 -22.547 -0.45 1 92.69 92 GLY A C 1
ATOM 711 O O . GLY A 1 92 ? 8.578 -23.516 -0.399 1 92.69 92 GLY A O 1
ATOM 712 N N . THR A 1 93 ? 10.703 -22.625 -0.517 1 93.31 93 THR A N 1
ATOM 713 C CA . THR A 1 93 ? 11.391 -23.906 -0.428 1 93.31 93 THR A CA 1
ATOM 714 C C . THR A 1 93 ? 11.391 -24.422 1.008 1 93.31 93 THR A C 1
ATOM 716 O O . THR A 1 93 ? 11.281 -25.625 1.239 1 93.31 93 THR A O 1
ATOM 719 N N . ILE A 1 94 ? 11.461 -23.5 1.897 1 95.62 94 ILE A N 1
ATOM 720 C CA . ILE A 1 94 ? 11.477 -23.859 3.312 1 95.62 94 ILE A CA 1
ATOM 721 C C . ILE A 1 94 ? 10.07 -23.688 3.896 1 95.62 94 ILE A C 1
ATOM 723 O O . ILE A 1 94 ? 9.422 -22.656 3.684 1 95.62 94 ILE A O 1
ATOM 727 N N . PRO A 1 95 ? 9.609 -24.766 4.652 1 94.44 95 PRO A N 1
ATOM 728 C CA . PRO A 1 95 ? 8.266 -24.672 5.227 1 94.44 95 PRO A CA 1
ATOM 729 C C . PRO A 1 95 ? 8.039 -23.375 5.996 1 94.44 95 PRO A C 1
ATOM 731 O O . PRO A 1 95 ? 8.922 -22.922 6.723 1 94.44 95 PRO A O 1
ATOM 734 N N . GLY A 1 96 ? 6.875 -22.797 5.777 1 95.06 96 GLY A N 1
ATOM 735 C CA . GLY A 1 96 ? 6.539 -21.547 6.43 1 95.06 96 GLY A CA 1
ATOM 736 C C . GLY A 1 96 ? 6.688 -20.344 5.52 1 95.06 96 GLY A C 1
ATOM 737 O O . GLY A 1 96 ? 6.109 -19.281 5.781 1 95.06 96 GLY A O 1
ATOM 738 N N . SER A 1 97 ? 7.52 -20.5 4.516 1 97.56 97 SER A N 1
ATOM 739 C CA . SER A 1 97 ? 7.672 -19.422 3.551 1 97.56 97 SER A CA 1
ATOM 740 C C . SER A 1 97 ? 6.48 -19.344 2.605 1 97.56 97 SER A C 1
ATOM 742 O O . SER A 1 97 ? 6.105 -20.344 1.99 1 97.56 97 SER A O 1
ATOM 744 N N . LYS A 1 98 ? 5.906 -18.141 2.494 1 97.12 98 LYS A N 1
ATOM 745 C CA . LYS A 1 98 ? 4.723 -17.984 1.655 1 97.12 98 LYS A CA 1
ATOM 746 C C . LYS A 1 98 ? 4.496 -16.516 1.292 1 97.12 98 LYS A C 1
ATOM 748 O O . LYS A 1 98 ? 5.016 -15.617 1.956 1 97.12 98 LYS A O 1
ATOM 753 N N . ALA A 1 99 ? 3.781 -16.344 0.233 1 96.94 99 ALA A N 1
ATOM 754 C CA . ALA A 1 99 ? 3.262 -15.031 -0.166 1 96.94 99 ALA A CA 1
ATOM 755 C C . ALA A 1 99 ? 1.752 -15.086 -0.377 1 96.94 99 ALA A C 1
ATOM 757 O O . ALA A 1 99 ? 1.244 -15.977 -1.062 1 96.94 99 ALA A O 1
ATOM 758 N N . VAL A 1 100 ? 1.069 -14.156 0.249 1 96.88 100 VAL A N 1
ATOM 759 C CA . VAL A 1 100 ? -0.385 -14.078 0.165 1 96.88 100 VAL A CA 1
ATOM 760 C C . VAL A 1 100 ? -0.799 -12.742 -0.445 1 96.88 100 VAL A C 1
ATOM 762 O O . VAL A 1 100 ? -0.374 -11.688 0.022 1 96.88 100 VAL A O 1
ATOM 765 N N . LEU A 1 101 ? -1.563 -12.812 -1.528 1 96.88 101 LEU A N 1
ATOM 766 C CA . LEU A 1 101 ? -2.211 -11.602 -2.021 1 96.88 101 LEU A CA 1
ATOM 767 C C . LEU A 1 101 ? -3.447 -11.273 -1.193 1 96.88 101 LEU A C 1
ATOM 769 O O . LEU A 1 101 ? -4.43 -12.016 -1.21 1 96.88 101 LEU A O 1
ATOM 773 N N . LEU A 1 102 ? -3.416 -10.148 -0.552 1 97.81 102 LEU A N 1
ATOM 774 C CA . LEU A 1 102 ? -4.453 -9.828 0.421 1 97.81 102 LEU A CA 1
ATOM 775 C C . LEU A 1 102 ? -5.602 -9.078 -0.239 1 97.81 102 LEU A C 1
ATOM 777 O O . LEU A 1 102 ? -6.77 -9.422 -0.047 1 97.81 102 LEU A O 1
ATOM 781 N N . ALA A 1 103 ? -5.273 -8.086 -0.995 1 98 103 ALA A N 1
ATOM 782 C CA . ALA A 1 103 ? -6.27 -7.207 -1.601 1 98 103 ALA A CA 1
ATOM 783 C C . ALA A 1 103 ? -5.684 -6.453 -2.791 1 98 103 ALA A C 1
ATOM 785 O O . ALA A 1 103 ? -4.465 -6.418 -2.973 1 98 103 ALA A O 1
ATOM 786 N N . ARG A 1 104 ? -6.512 -5.934 -3.518 1 97.06 104 ARG A N 1
ATOM 787 C CA . ARG A 1 104 ? -6.164 -5.082 -4.652 1 97.06 104 ARG A CA 1
ATOM 788 C C . ARG A 1 104 ? -7.137 -3.916 -4.781 1 97.06 104 ARG A C 1
ATOM 790 O O . ARG A 1 104 ? -8.344 -4.082 -4.586 1 97.06 104 ARG A O 1
ATOM 797 N N . ALA A 1 105 ? -6.617 -2.752 -5.125 1 97.44 105 ALA A N 1
ATOM 798 C CA . ALA A 1 105 ? -7.473 -1.592 -5.363 1 97.44 105 ALA A CA 1
ATOM 799 C C . ALA A 1 105 ? -7.082 -0.881 -6.656 1 97.44 105 ALA A C 1
ATOM 801 O O . ALA A 1 105 ? -5.898 -0.792 -6.992 1 97.44 105 ALA A O 1
ATOM 802 N N . ILE A 1 106 ? -8.078 -0.385 -7.281 1 95.69 106 ILE A N 1
ATOM 803 C CA . ILE A 1 106 ? -7.828 0.483 -8.43 1 95.69 106 ILE A CA 1
ATOM 804 C C . ILE A 1 106 ? -7.184 1.784 -7.957 1 95.69 106 ILE A C 1
ATOM 806 O O . ILE A 1 106 ? -7.617 2.377 -6.965 1 95.69 106 ILE A O 1
ATOM 810 N N . ALA A 1 107 ? -6.125 2.139 -8.594 1 96.19 107 ALA A N 1
ATOM 811 C CA . ALA A 1 107 ? -5.398 3.377 -8.32 1 96.19 107 ALA A CA 1
ATOM 812 C C . ALA A 1 107 ? -5.16 4.168 -9.602 1 96.19 107 ALA A C 1
ATOM 814 O O . ALA A 1 107 ? -4.605 3.641 -10.57 1 96.19 107 ALA A O 1
ATOM 815 N N . ARG A 1 108 ? -5.484 5.465 -9.547 1 94.38 108 ARG A N 1
ATOM 816 C CA . ARG A 1 108 ? -5.449 6.223 -10.797 1 94.38 108 ARG A CA 1
ATOM 817 C C . ARG A 1 108 ? -4.438 7.359 -10.711 1 94.38 108 ARG A C 1
ATOM 819 O O . ARG A 1 108 ? -4.07 7.945 -11.734 1 94.38 108 ARG A O 1
ATOM 826 N N . ARG A 1 109 ? -4.016 7.598 -9.508 1 94.75 109 ARG A N 1
ATOM 827 C CA . ARG A 1 109 ? -3.1 8.727 -9.359 1 94.75 109 ARG A CA 1
ATOM 828 C C . ARG A 1 109 ? -1.857 8.32 -8.578 1 94.75 109 ARG A C 1
ATOM 830 O O . ARG A 1 109 ? -0.741 8.383 -9.094 1 94.75 109 ARG A O 1
ATOM 837 N N . GLU A 1 110 ? -2.064 7.953 -7.34 1 96.25 110 GLU A N 1
ATOM 838 C CA . GLU A 1 110 ? -0.928 7.617 -6.492 1 96.25 110 GLU A CA 1
ATOM 839 C C . GLU A 1 110 ? -1.354 6.723 -5.328 1 96.25 110 GLU A C 1
ATOM 841 O O . GLU A 1 110 ? -2.549 6.543 -5.082 1 96.25 110 GLU A O 1
ATOM 846 N N . VAL A 1 111 ? -0.392 6.16 -4.664 1 97.94 111 VAL A N 1
ATOM 847 C CA . VAL A 1 111 ? -0.574 5.422 -3.416 1 97.94 111 VAL A CA 1
ATOM 848 C C . VAL A 1 111 ? 0.36 5.98 -2.344 1 97.94 111 VAL A C 1
ATOM 850 O O . VAL A 1 111 ? 1.559 6.148 -2.582 1 97.94 111 VAL A O 1
ATOM 853 N N . GLU A 1 112 ? -0.228 6.34 -1.24 1 97.81 112 GLU A N 1
ATOM 854 C CA . GLU A 1 112 ? 0.531 6.785 -0.076 1 97.81 112 GLU A CA 1
ATOM 855 C C . GLU A 1 112 ? 0.697 5.656 0.939 1 97.81 112 GLU A C 1
ATOM 857 O O . GLU A 1 112 ? -0.276 4.992 1.302 1 97.81 112 GLU A O 1
ATOM 862 N N . LEU A 1 113 ? 1.927 5.457 1.362 1 98.69 113 LEU A N 1
ATOM 863 C CA . LEU A 1 113 ? 2.225 4.512 2.43 1 98.69 113 LEU A CA 1
ATOM 864 C C . LEU A 1 113 ? 2.41 5.234 3.762 1 98.69 113 LEU A C 1
ATOM 866 O O . LEU A 1 113 ? 3.299 6.078 3.895 1 98.69 113 LEU A O 1
ATOM 870 N N . TRP A 1 114 ? 1.555 4.844 4.766 1 98.5 114 TRP A N 1
ATOM 871 C CA . TRP A 1 114 ? 1.568 5.469 6.082 1 98.5 114 TRP A CA 1
ATOM 872 C C . TRP A 1 114 ? 1.851 4.438 7.172 1 98.5 114 TRP A C 1
ATOM 874 O O . TRP A 1 114 ? 1.496 3.264 7.027 1 98.5 114 TRP A O 1
ATOM 884 N N . GLU A 1 115 ? 2.455 4.93 8.227 1 98.69 115 GLU A N 1
ATOM 885 C CA . GLU A 1 115 ? 2.443 4.195 9.484 1 98.69 115 GLU A CA 1
ATOM 886 C C . GLU A 1 115 ? 1.709 4.977 10.57 1 98.69 115 GLU A C 1
ATOM 888 O O . GLU A 1 115 ? 1.955 6.172 10.758 1 98.69 115 GLU A O 1
ATOM 893 N N . PHE A 1 116 ? 0.837 4.297 11.242 1 98.62 116 PHE A N 1
ATOM 894 C CA . PHE A 1 116 ? 0.14 4.867 12.391 1 98.62 116 PHE A CA 1
ATOM 895 C C . PHE A 1 116 ? 0.523 4.137 13.672 1 98.62 116 PHE A C 1
ATOM 897 O O . PHE A 1 116 ? 0.642 2.91 13.688 1 98.62 116 PHE A O 1
ATOM 904 N N . CYS A 1 117 ? 0.724 4.871 14.664 1 98.69 117 CYS A N 1
ATOM 905 C CA . CYS A 1 117 ? 0.792 4.391 16.047 1 98.69 117 CYS A CA 1
ATOM 906 C C . CYS A 1 117 ? -0.229 5.109 16.922 1 98.69 117 CYS A C 1
ATOM 908 O O . CYS A 1 117 ? -0.291 6.34 16.938 1 98.69 117 CYS A O 1
ATOM 910 N N . LEU A 1 118 ? -1.055 4.324 17.609 1 98.69 118 LEU A N 1
ATOM 911 C CA . LEU A 1 118 ? -2.037 4.895 18.516 1 98.69 118 LEU A CA 1
ATOM 912 C C . LEU A 1 118 ? -1.866 4.324 19.922 1 98.69 118 LEU A C 1
ATOM 914 O O . LEU A 1 118 ? -1.882 3.105 20.109 1 98.69 118 LEU A O 1
ATOM 918 N N . ALA A 1 119 ? -1.669 5.223 20.875 1 98.62 119 ALA A N 1
ATOM 919 C CA . ALA A 1 119 ? -1.661 4.82 22.281 1 98.62 119 ALA A CA 1
ATOM 920 C C . ALA A 1 119 ? -3.043 4.344 22.719 1 98.62 119 ALA A C 1
ATOM 922 O O . ALA A 1 119 ? -4.051 4.668 22.078 1 98.62 119 ALA A O 1
ATOM 923 N N . PRO A 1 120 ? -3.066 3.496 23.844 1 98.62 120 PRO A N 1
ATOM 924 C CA . PRO A 1 120 ? -4.359 3.047 24.375 1 98.62 120 PRO A CA 1
ATOM 925 C C . PRO A 1 120 ? -5.332 4.199 24.609 1 98.62 120 PRO A C 1
ATOM 927 O O . PRO A 1 120 ? -4.992 5.172 25.281 1 98.62 120 PRO A O 1
ATOM 930 N N . GLY A 1 121 ? -6.48 4.09 23.938 1 98.38 121 GLY A N 1
ATOM 931 C CA . GLY A 1 121 ? -7.535 5.07 24.156 1 98.38 121 GLY A CA 1
ATOM 932 C C . GLY A 1 121 ? -7.539 6.184 23.141 1 98.38 121 GLY A C 1
ATOM 933 O O . GLY A 1 121 ? -8.484 6.973 23.078 1 98.38 121 GLY A O 1
ATOM 934 N N . ASP A 1 122 ? -6.5 6.328 22.281 1 98.38 122 ASP A N 1
ATOM 935 C CA . ASP A 1 122 ? -6.422 7.406 21.297 1 98.38 122 ASP A CA 1
ATOM 936 C C . ASP A 1 122 ? -7.094 7.008 19.984 1 98.38 122 ASP A C 1
ATOM 938 O O . ASP A 1 122 ? -7.457 5.844 19.797 1 98.38 122 ASP A O 1
ATOM 942 N N . ALA A 1 123 ? -7.387 8.008 19.141 1 98.25 123 ALA A N 1
ATOM 943 C CA . ALA A 1 123 ? -8.07 7.777 17.875 1 98.25 123 ALA A CA 1
ATOM 944 C C . ALA A 1 123 ? -7.691 8.844 16.844 1 98.25 123 ALA A C 1
ATOM 946 O O . ALA A 1 123 ? -7.301 9.953 17.203 1 98.25 123 ALA A O 1
ATOM 947 N N . TYR A 1 124 ? -7.738 8.445 15.641 1 97.31 124 TYR A N 1
ATOM 948 C CA . TYR A 1 124 ? -7.605 9.367 14.523 1 97.31 124 TYR A CA 1
ATOM 949 C C . TYR A 1 124 ? -8.906 9.461 13.734 1 97.31 124 TYR A C 1
ATOM 951 O O . TYR A 1 124 ? -9.398 8.461 13.219 1 97.31 124 TYR A O 1
ATOM 959 N N . VAL A 1 125 ? -9.367 10.688 13.641 1 95.94 125 VAL A N 1
ATOM 960 C CA . VAL A 1 125 ? -10.625 10.93 12.938 1 95.94 125 VAL A CA 1
ATOM 961 C C . VAL A 1 125 ? -10.336 11.422 11.523 1 95.94 125 VAL A C 1
ATOM 963 O O . VAL A 1 125 ? -9.609 12.406 11.336 1 95.94 125 VAL A O 1
ATOM 966 N N . SER A 1 126 ? -10.938 10.68 10.555 1 94.5 126 SER A N 1
ATOM 967 C CA . SER A 1 126 ? -10.742 11.031 9.156 1 94.5 126 SER A CA 1
ATOM 968 C C . SER A 1 126 ? -12.039 11.523 8.523 1 94.5 126 SER A C 1
ATOM 970 O O . SER A 1 126 ? -13.078 10.859 8.625 1 94.5 126 SER A O 1
ATOM 972 N N . GLU A 1 127 ? -11.875 12.656 7.883 1 93.19 127 GLU A N 1
ATOM 973 C CA . GLU A 1 127 ? -12.984 13.086 7.039 1 93.19 127 GLU A CA 1
ATOM 974 C C . GLU A 1 127 ? -13.102 12.211 5.793 1 93.19 127 GLU A C 1
ATOM 976 O O . GLU A 1 127 ? -12.211 11.406 5.508 1 93.19 127 GLU A O 1
ATOM 981 N N . ALA A 1 128 ? -14.242 12.414 5.07 1 94.69 128 ALA A N 1
ATOM 982 C CA . ALA A 1 128 ? -14.445 11.648 3.844 1 94.69 128 ALA A CA 1
ATOM 983 C C . ALA A 1 128 ? -13.445 12.055 2.768 1 94.69 128 ALA A C 1
ATOM 985 O O . ALA A 1 128 ? -13.242 13.25 2.518 1 94.69 128 ALA A O 1
ATOM 986 N N . ASP A 1 129 ? -12.898 11.031 2.15 1 93.5 129 ASP A N 1
ATOM 987 C CA . ASP A 1 129 ? -12.078 11.281 0.965 1 93.5 129 ASP A CA 1
ATOM 988 C C . ASP A 1 129 ? -12.953 11.445 -0.277 1 93.5 129 ASP A C 1
ATOM 990 O O . ASP A 1 129 ? -14.156 11.195 -0.234 1 93.5 129 ASP A O 1
ATOM 994 N N . PRO A 1 130 ? -12.305 11.945 -1.304 1 91.25 130 PRO A N 1
ATOM 995 C CA . PRO A 1 130 ? -13.047 12.031 -2.562 1 91.25 130 PRO A CA 1
ATOM 996 C C . PRO A 1 130 ? -13.539 10.672 -3.051 1 91.25 130 PRO A C 1
ATOM 998 O O . PRO A 1 130 ? -13.016 9.633 -2.633 1 91.25 130 PRO A O 1
ATOM 1001 N N . GLU A 1 131 ? -14.531 10.672 -3.965 1 94.62 131 GLU A N 1
ATOM 1002 C CA . GLU A 1 131 ? -15.062 9.453 -4.57 1 94.62 131 GLU A CA 1
ATOM 1003 C C . GLU A 1 131 ? -13.961 8.672 -5.281 1 94.62 131 GLU A C 1
ATOM 1005 O O . GLU A 1 131 ? -13.117 9.25 -5.961 1 94.62 131 GLU A O 1
ATOM 1010 N N . GLY A 1 132 ? -14.008 7.395 -5.125 1 94.31 132 GLY A N 1
ATOM 1011 C CA . GLY A 1 132 ? -13.055 6.535 -5.809 1 94.31 132 GLY A CA 1
ATOM 1012 C C . GLY A 1 132 ? -11.836 6.207 -4.965 1 94.31 132 GLY A C 1
ATOM 1013 O O . GLY A 1 132 ?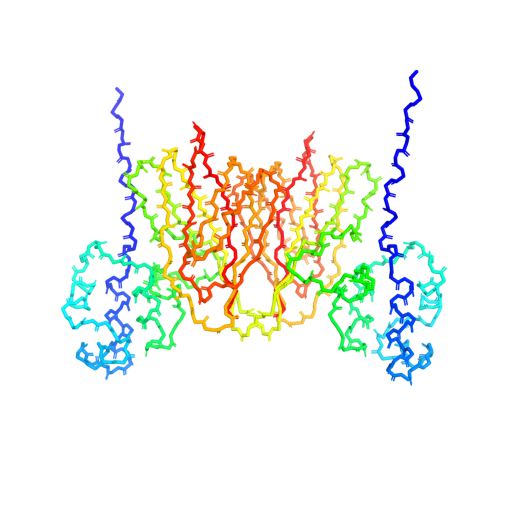 -11.07 5.301 -5.297 1 94.31 132 GLY A O 1
ATOM 1014 N N . TRP A 1 133 ? -11.648 6.906 -3.883 1 95.94 133 TRP A N 1
ATOM 1015 C CA . TRP A 1 133 ? -10.523 6.629 -2.994 1 95.94 133 TRP A CA 1
ATOM 1016 C C . TRP A 1 133 ? -10.805 5.406 -2.129 1 95.94 133 TRP A C 1
ATOM 1018 O O . TRP A 1 133 ? -11.961 5.086 -1.852 1 95.94 133 TRP A O 1
ATOM 1028 N N . SER A 1 134 ? -9.805 4.727 -1.781 1 98.12 134 SER A N 1
ATOM 1029 C CA . SER A 1 134 ? -9.898 3.619 -0.836 1 98.12 134 SER A CA 1
ATOM 1030 C C . SER A 1 134 ? -8.688 3.584 0.095 1 98.12 134 SER A C 1
ATOM 1032 O O . SER A 1 134 ? -7.676 4.234 -0.17 1 98.12 134 SER A O 1
ATOM 1034 N N . GLU A 1 135 ? -8.867 2.873 1.174 1 98.31 135 GLU A N 1
ATOM 1035 C CA . GLU A 1 135 ? -7.777 2.664 2.123 1 98.31 135 GLU A CA 1
ATOM 1036 C C . GLU A 1 135 ? -7.598 1.182 2.438 1 98.31 135 GLU A C 1
ATOM 1038 O O . GLU A 1 135 ? -8.578 0.437 2.531 1 98.31 135 GLU A O 1
ATOM 1043 N N . GLN A 1 136 ? -6.371 0.771 2.471 1 98.69 136 GLN A N 1
ATOM 1044 C CA . GLN A 1 136 ? -5.98 -0.561 2.924 1 98.69 136 GLN A CA 1
ATOM 1045 C C . GLN A 1 136 ? -5.191 -0.488 4.227 1 98.69 136 GLN A C 1
ATOM 1047 O O . GLN A 1 136 ? -4.18 0.213 4.309 1 98.69 136 GLN A O 1
ATOM 1052 N N . VAL A 1 137 ? -5.691 -1.207 5.234 1 98.81 137 VAL A N 1
ATOM 1053 C CA . VAL A 1 137 ? -4.961 -1.226 6.496 1 98.81 137 VAL A CA 1
ATOM 1054 C C . VAL A 1 137 ? -4.441 -2.635 6.77 1 98.81 137 VAL A C 1
ATOM 1056 O O . VAL A 1 137 ? -5.086 -3.623 6.41 1 98.81 137 VAL A O 1
ATOM 1059 N N . TYR A 1 138 ? -3.299 -2.748 7.32 1 98.88 138 TYR A N 1
ATOM 1060 C CA . TYR A 1 138 ? -2.672 -3.961 7.832 1 98.88 138 TYR A CA 1
ATOM 1061 C C . TYR A 1 138 ? -2.141 -3.744 9.242 1 98.88 138 TYR A C 1
ATOM 1063 O O . TYR A 1 138 ? -1.269 -2.902 9.469 1 98.88 138 TYR A O 1
ATOM 1071 N N . VAL A 1 139 ? -2.631 -4.516 10.219 1 98.88 139 VAL A N 1
ATOM 1072 C CA . VAL A 1 139 ? -2.262 -4.297 11.617 1 98.88 139 VAL A CA 1
ATOM 1073 C C . VAL A 1 139 ? -0.989 -5.074 11.938 1 98.88 139 VAL A C 1
ATOM 1075 O O . VAL A 1 139 ? -0.925 -6.289 11.734 1 98.88 139 VAL A O 1
ATOM 1078 N N . VAL A 1 140 ? -0.024 -4.324 12.398 1 98.62 140 VAL A N 1
ATOM 1079 C CA . VAL A 1 140 ? 1.273 -4.891 12.75 1 98.62 140 VAL A CA 1
ATOM 1080 C C . VAL A 1 140 ? 1.24 -5.395 14.195 1 98.62 140 VAL A C 1
ATOM 1082 O O . VAL A 1 140 ? 1.689 -6.508 14.477 1 98.62 140 VAL A O 1
ATOM 1085 N N . GLU A 1 141 ? 0.741 -4.562 15.047 1 98.06 141 GLU A N 1
ATOM 1086 C CA . GLU A 1 141 ? 0.618 -4.836 16.469 1 98.06 141 GLU A CA 1
ATOM 1087 C C . GLU A 1 141 ? -0.637 -4.188 17.047 1 98.06 141 GLU A C 1
ATOM 1089 O O . GLU A 1 141 ? -1.061 -3.125 16.594 1 98.06 141 GLU A O 1
ATOM 1094 N N . GLY A 1 142 ? -1.19 -4.867 18.062 1 98.38 142 GLY A N 1
ATOM 1095 C CA . GLY A 1 142 ? -2.398 -4.324 18.672 1 98.38 142 GLY A CA 1
ATOM 1096 C C . GLY A 1 142 ? -3.654 -4.656 17.891 1 98.38 142 GLY A C 1
ATOM 1097 O O . GLY A 1 142 ? -3.672 -5.609 17.109 1 98.38 142 GLY A O 1
ATOM 1098 N N . ARG A 1 143 ? -4.73 -3.979 18.312 1 98.69 143 ARG A N 1
ATOM 1099 C CA . ARG A 1 143 ? -6.023 -4.215 17.672 1 98.69 143 ARG A CA 1
ATOM 1100 C C . ARG A 1 143 ? -6.676 -2.902 17.25 1 98.69 143 ARG A C 1
ATOM 1102 O O . ARG A 1 143 ? -6.805 -1.981 18.062 1 98.69 143 ARG A O 1
ATOM 1109 N N . LEU A 1 144 ? -7.074 -2.854 15.977 1 98.88 144 LEU A N 1
ATOM 1110 C CA . LEU A 1 144 ? -7.715 -1.668 15.414 1 98.88 144 LEU A CA 1
ATOM 1111 C C . LEU A 1 144 ? -9.234 -1.808 15.438 1 98.88 144 LEU A C 1
ATOM 1113 O O . LEU A 1 144 ? -9.773 -2.83 15.008 1 98.88 144 LEU A O 1
ATOM 1117 N N . THR A 1 145 ? -9.844 -0.871 15.984 1 98.88 145 THR A N 1
ATOM 1118 C CA . THR A 1 145 ? -11.281 -0.702 15.789 1 98.88 145 THR A CA 1
ATOM 1119 C C . THR A 1 145 ? -11.562 0.401 14.773 1 98.88 145 THR A C 1
ATOM 1121 O O . THR A 1 145 ? -11.305 1.577 15.039 1 98.88 145 THR A O 1
ATOM 1124 N N . LEU A 1 146 ? -12.008 0.029 13.602 1 98.56 146 LEU A N 1
ATOM 1125 C CA . LEU A 1 146 ? -12.391 0.977 12.562 1 98.56 146 LEU A CA 1
ATOM 1126 C C . LEU A 1 146 ? -13.891 1.264 12.617 1 98.56 146 LEU A C 1
ATOM 1128 O O . LEU A 1 146 ? -14.703 0.355 12.453 1 98.56 146 LEU A O 1
ATOM 1132 N N . ARG A 1 147 ? -14.211 2.551 12.797 1 98.25 147 ARG A N 1
ATOM 1133 C CA . ARG A 1 147 ? -15.609 2.934 12.945 1 98.25 147 ARG A CA 1
ATOM 1134 C C . ARG A 1 147 ? -16.062 3.816 11.781 1 98.25 147 ARG A C 1
ATOM 1136 O O . ARG A 1 147 ? -15.312 4.691 11.336 1 98.25 147 ARG A O 1
ATOM 1143 N N . PHE A 1 148 ? -17.25 3.531 11.352 1 97.12 148 PHE A N 1
ATOM 1144 C CA . PHE A 1 148 ? -17.875 4.289 10.281 1 97.12 148 PHE A CA 1
ATOM 1145 C C . PHE A 1 148 ? -19.156 4.965 10.773 1 97.12 148 PHE A C 1
ATOM 1147 O O . PHE A 1 148 ? -19.531 4.812 11.938 1 97.12 148 PHE A O 1
ATOM 1154 N N . ALA A 1 149 ? -19.688 5.828 9.922 1 93.25 149 ALA A N 1
ATOM 1155 C CA . ALA A 1 149 ? -20.969 6.434 10.273 1 93.25 149 ALA A CA 1
ATOM 1156 C C . ALA A 1 149 ? -22.047 5.371 10.422 1 93.25 149 ALA A C 1
ATOM 1158 O O . ALA A 1 149 ? -22.047 4.367 9.711 1 93.25 149 ALA A O 1
ATOM 1159 N N . GLU A 1 150 ? -22.984 5.625 11.359 1 88.75 150 GLU A N 1
ATOM 1160 C CA . GLU A 1 150 ? -24.109 4.719 11.523 1 88.75 150 GLU A CA 1
ATOM 1161 C C . GLU A 1 150 ? -24.922 4.598 10.234 1 88.75 150 GLU A C 1
ATOM 1163 O O . GLU A 1 150 ? -25.062 5.57 9.492 1 88.75 150 GLU A O 1
ATOM 1168 N N . PRO A 1 151 ? -25.328 3.342 9.898 1 91.31 151 PRO A N 1
ATOM 1169 C CA . PRO A 1 151 ? -25.453 2.15 10.742 1 91.31 151 PRO A CA 1
ATOM 1170 C C . PRO A 1 151 ? -24.359 1.124 10.477 1 91.31 151 PRO A C 1
ATOM 1172 O O . PRO A 1 151 ? -24.5 -0.046 10.836 1 91.31 151 PRO A O 1
ATOM 1175 N N . ALA A 1 152 ? -23.344 1.55 9.852 1 90.94 152 ALA A N 1
ATOM 1176 C CA . ALA A 1 152 ? -22.297 0.571 9.547 1 90.94 152 ALA A CA 1
ATOM 1177 C C . ALA A 1 152 ? -21.672 0.021 10.828 1 90.94 152 ALA A C 1
ATOM 1179 O O . ALA A 1 152 ? -21.438 0.768 11.773 1 90.94 152 ALA A O 1
ATOM 1180 N N . ALA A 1 153 ? -21.438 -1.286 10.875 1 93.38 153 ALA A N 1
ATOM 1181 C CA . ALA A 1 153 ? -20.797 -1.915 12.023 1 93.38 153 ALA A CA 1
ATOM 1182 C C . ALA A 1 153 ? -19.297 -1.583 12.07 1 93.38 153 ALA A C 1
ATOM 1184 O O . ALA A 1 153 ? -18.656 -1.443 11.023 1 93.38 153 ALA A O 1
ATOM 1185 N N . ALA A 1 154 ? -18.844 -1.515 13.289 1 96.88 154 ALA A N 1
ATOM 1186 C CA . ALA A 1 154 ? -17.406 -1.342 13.461 1 96.88 154 ALA A CA 1
ATOM 1187 C C . ALA A 1 154 ? -16.641 -2.594 13.023 1 96.88 154 ALA A C 1
ATOM 1189 O O . ALA A 1 154 ? -17.141 -3.713 13.188 1 96.88 154 ALA A O 1
ATOM 1190 N N . GLN A 1 155 ? -15.5 -2.375 12.453 1 97.94 155 GLN A N 1
ATOM 1191 C CA . GLN A 1 155 ? -14.633 -3.479 12.047 1 97.94 155 GLN A CA 1
ATOM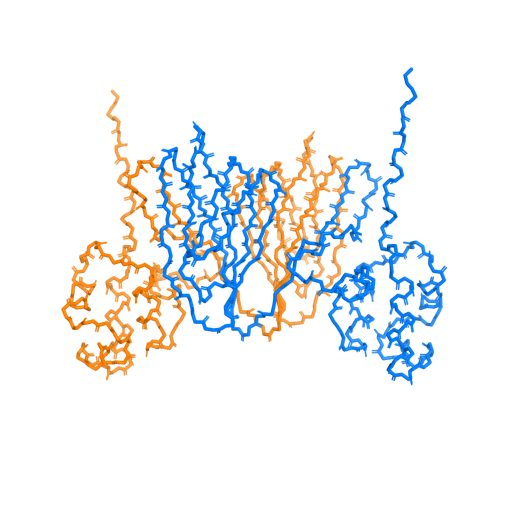 1192 C C . GLN A 1 155 ? -13.461 -3.639 13.008 1 97.94 155 GLN A C 1
ATOM 1194 O O . GLN A 1 155 ? -12.773 -2.664 13.32 1 97.94 155 GLN A O 1
ATOM 1199 N N . GLN A 1 156 ? -13.32 -4.867 13.516 1 98.5 156 GLN A N 1
ATOM 1200 C CA . GLN A 1 156 ? -12.141 -5.199 14.297 1 98.5 156 GLN A CA 1
ATOM 1201 C C . GLN A 1 156 ? -11.062 -5.844 13.43 1 98.5 156 GLN A C 1
ATOM 1203 O O . GLN A 1 156 ? -11.336 -6.797 12.695 1 98.5 156 GLN A O 1
ATOM 1208 N N . VAL A 1 157 ? -9.883 -5.309 13.516 1 98.56 157 VAL A N 1
ATOM 1209 C CA . VAL A 1 157 ? -8.758 -5.836 12.742 1 98.56 157 VAL A CA 1
ATOM 1210 C C . VAL A 1 157 ? -7.594 -6.152 13.672 1 98.56 157 VAL A C 1
ATOM 1212 O O . VAL A 1 157 ? -7.047 -5.254 14.32 1 98.56 157 VAL A O 1
ATOM 1215 N N . GLY A 1 158 ? -7.188 -7.426 13.766 1 98.31 158 GLY A N 1
ATOM 1216 C CA . GLY A 1 158 ? -6.129 -7.84 14.672 1 98.31 158 GLY A CA 1
ATOM 1217 C C . GLY A 1 158 ? -4.77 -7.91 14.008 1 98.31 158 GLY A C 1
ATOM 1218 O O . GLY A 1 158 ? -4.633 -7.605 12.82 1 98.31 158 GLY A O 1
ATOM 1219 N N . PRO A 1 159 ? -3.756 -8.305 14.859 1 97.81 159 PRO A N 1
ATOM 1220 C CA . PRO A 1 159 ? -2.402 -8.383 14.305 1 97.81 159 PRO A CA 1
ATOM 1221 C C . PRO A 1 159 ? -2.307 -9.352 13.125 1 97.81 159 PRO A C 1
ATOM 1223 O O . PRO A 1 159 ? -2.809 -10.477 13.203 1 97.81 159 PRO A O 1
ATOM 1226 N N . GLY A 1 160 ? -1.754 -8.883 12.047 1 97.31 160 GLY A N 1
ATOM 1227 C CA . GLY A 1 160 ? -1.599 -9.719 10.867 1 97.31 160 GLY A CA 1
ATOM 1228 C C . GLY A 1 160 ? -2.822 -9.711 9.969 1 97.31 160 GLY A C 1
ATOM 1229 O O . GLY A 1 160 ? -2.805 -10.297 8.883 1 97.31 160 GLY A O 1
ATOM 1230 N N . GLU A 1 161 ? -3.816 -9.062 10.453 1 98.25 161 GLU A N 1
ATOM 1231 C CA . GLU A 1 161 ? -5.023 -8.969 9.641 1 98.25 161 GLU A CA 1
ATOM 1232 C C . GLU A 1 161 ? -5.055 -7.668 8.852 1 98.25 161 GLU A C 1
ATOM 1234 O O . GLU A 1 161 ? -4.305 -6.734 9.148 1 98.25 161 GLU A O 1
ATOM 1239 N N . PHE A 1 162 ? -5.918 -7.648 7.789 1 98.75 162 PHE A N 1
ATOM 1240 C CA . PHE A 1 162 ? -6.051 -6.492 6.91 1 98.75 162 PHE A CA 1
ATOM 1241 C C . PHE A 1 162 ? -7.516 -6.176 6.648 1 98.75 162 PHE A C 1
ATOM 1243 O O . PHE A 1 162 ? -8.391 -7.004 6.914 1 98.75 162 PHE A O 1
ATOM 1250 N N . PHE A 1 163 ? -7.777 -4.992 6.219 1 98.62 163 PHE A N 1
ATOM 1251 C CA . PHE A 1 163 ? -9.109 -4.555 5.832 1 98.62 163 PHE A CA 1
ATOM 1252 C C . PHE A 1 163 ? -9.039 -3.436 4.801 1 98.62 163 PHE A C 1
ATOM 1254 O O . PHE A 1 163 ? -8.211 -2.531 4.914 1 98.62 163 PHE A O 1
ATOM 1261 N N . MET A 1 164 ? -9.789 -3.518 3.803 1 98.56 164 MET A N 1
ATOM 1262 C CA . MET A 1 164 ? -9.875 -2.48 2.777 1 98.56 164 MET A CA 1
ATOM 1263 C C . MET A 1 164 ? -11.297 -1.949 2.656 1 98.56 164 MET A C 1
ATOM 1265 O O . MET A 1 164 ? -12.258 -2.719 2.709 1 98.56 164 MET A O 1
ATOM 1269 N N . PHE A 1 165 ? -11.438 -0.627 2.447 1 98 165 PHE A N 1
ATOM 1270 C CA . PHE A 1 165 ? -12.758 -0.012 2.367 1 98 165 PHE A CA 1
ATOM 1271 C C . PHE A 1 165 ? -12.711 1.257 1.523 1 98 165 PHE A C 1
ATOM 1273 O O . PHE A 1 165 ? -11.664 1.907 1.427 1 98 165 PHE A O 1
ATOM 1280 N N . PRO A 1 166 ? -13.859 1.537 0.896 1 97.06 166 PRO A N 1
ATOM 1281 C CA . PRO A 1 166 ? -13.953 2.869 0.294 1 97.06 166 PRO A CA 1
ATOM 1282 C C . PRO A 1 166 ? -13.906 3.99 1.331 1 97.06 166 PRO A C 1
ATOM 1284 O O . PRO A 1 166 ? -14.656 3.965 2.309 1 97.06 166 PRO A O 1
ATOM 1287 N N . SER A 1 167 ? -13.039 5 1.14 1 96.25 167 SER A N 1
ATOM 1288 C CA . SER A 1 167 ? -12.797 5.984 2.188 1 96.25 167 SER A CA 1
ATOM 1289 C C . SER A 1 167 ? -13.547 7.285 1.908 1 96.25 167 SER A C 1
ATOM 1291 O O . SER A 1 167 ? -13.289 8.305 2.547 1 96.25 167 SER A O 1
ATOM 1293 N N . ASN A 1 168 ? -14.484 7.27 0.92 1 95.81 168 ASN A N 1
ATOM 1294 C CA . ASN A 1 168 ? -15.312 8.445 0.661 1 95.81 168 ASN A CA 1
ATOM 1295 C C . ASN A 1 168 ? -16.422 8.586 1.697 1 95.81 168 ASN A C 1
ATOM 1297 O O . ASN A 1 168 ? -17.562 8.93 1.354 1 95.81 168 ASN A O 1
ATOM 1301 N N . GLN A 1 169 ? -16.203 8.219 2.885 1 95.94 169 GLN A N 1
ATOM 1302 C CA . GLN A 1 169 ? -17.078 8.305 4.051 1 95.94 169 GLN A CA 1
ATOM 1303 C C . GLN A 1 169 ? -16.281 8.625 5.312 1 95.94 169 GLN A C 1
ATOM 1305 O O . GLN A 1 169 ? -15.148 8.172 5.469 1 95.94 169 GLN A O 1
ATOM 1310 N N . PRO A 1 170 ? -16.984 9.398 6.211 1 95.88 170 PRO A N 1
ATOM 1311 C CA . PRO A 1 170 ? -16.281 9.633 7.473 1 95.88 170 PRO A CA 1
ATOM 1312 C C . PRO A 1 170 ? -15.938 8.336 8.203 1 95.88 170 PRO A C 1
ATOM 1314 O O . PRO A 1 170 ? -16.734 7.395 8.203 1 95.88 170 PRO A O 1
ATOM 1317 N N . HIS A 1 171 ? -14.75 8.258 8.789 1 97.75 171 HIS A N 1
ATOM 1318 C CA . HIS A 1 171 ? -14.336 7.062 9.523 1 97.75 171 HIS A CA 1
ATOM 1319 C C . HIS A 1 171 ? -13.297 7.402 10.578 1 97.75 171 HIS A C 1
ATOM 1321 O O . HIS A 1 171 ? -12.742 8.508 10.586 1 97.75 171 HIS A O 1
ATOM 1327 N N . ARG A 1 172 ? -13.172 6.512 11.516 1 97.75 172 ARG A N 1
ATOM 1328 C CA . ARG A 1 172 ? -12.242 6.727 12.617 1 97.75 172 ARG A CA 1
ATOM 1329 C C . ARG A 1 172 ? -11.422 5.473 12.898 1 97.75 172 ARG A C 1
ATOM 1331 O O . ARG A 1 172 ? -11.953 4.359 12.852 1 97.75 172 ARG A O 1
ATOM 1338 N N . TYR A 1 173 ? -10.148 5.715 13.086 1 98.62 173 TYR A N 1
ATOM 1339 C CA . TYR A 1 173 ? -9.266 4.668 13.586 1 98.62 173 TYR A CA 1
ATOM 1340 C C . TYR A 1 173 ? -9.117 4.746 15.094 1 98.62 173 TYR A C 1
ATOM 1342 O O . TYR A 1 173 ? -8.609 5.742 15.625 1 98.62 173 TYR A O 1
ATOM 1350 N N . CYS A 1 174 ? -9.469 3.662 15.797 1 98.75 174 CYS A N 1
ATOM 1351 C CA . CYS A 1 174 ? -9.5 3.729 17.25 1 98.75 174 CYS A CA 1
ATOM 1352 C C . CYS A 1 174 ? -8.656 2.619 17.859 1 98.75 174 CYS A C 1
ATOM 1354 O O . CYS A 1 174 ? -8.68 1.48 17.391 1 98.75 174 CYS A O 1
ATOM 1356 N N . ASN A 1 175 ? -7.891 2.969 18.906 1 98.81 175 ASN A N 1
ATOM 1357 C CA . ASN A 1 175 ? -7.289 1.982 19.797 1 98.81 175 ASN A CA 1
ATOM 1358 C C . ASN A 1 175 ? -8.078 1.844 21.094 1 98.81 175 ASN A C 1
ATOM 1360 O O . ASN A 1 175 ? -7.844 2.584 22.047 1 98.81 175 ASN A O 1
ATOM 1364 N N . GLU A 1 176 ? -8.891 0.829 21.094 1 98.25 176 GLU A N 1
ATOM 1365 C CA . GLU A 1 176 ? -9.75 0.612 22.266 1 98.25 176 GLU A CA 1
ATOM 1366 C C . GLU A 1 176 ? -9.172 -0.469 23.172 1 98.25 176 GLU A C 1
ATOM 1368 O O . GLU A 1 176 ? -9.828 -0.883 24.141 1 98.25 176 GLU A O 1
ATOM 1373 N N . ALA A 1 177 ? -8.039 -0.986 22.812 1 97.88 177 ALA A N 1
ATOM 1374 C CA . ALA A 1 177 ? -7.34 -1.975 23.641 1 97.88 177 ALA A CA 1
ATOM 1375 C C . ALA A 1 177 ? -6.402 -1.298 24.641 1 97.88 177 ALA A C 1
ATOM 1377 O O . ALA A 1 177 ? -6.375 -0.069 24.734 1 97.88 177 ALA A O 1
ATOM 1378 N N . ASP A 1 178 ? -5.66 -2.129 25.438 1 97.81 178 ASP A N 1
ATOM 1379 C CA . ASP A 1 178 ? -4.809 -1.608 26.516 1 97.81 178 ASP A CA 1
ATOM 1380 C C . ASP A 1 178 ? -3.338 -1.637 26.094 1 97.81 178 ASP A C 1
ATOM 1382 O O . ASP A 1 178 ? -2.453 -1.364 26.906 1 97.81 178 ASP A O 1
ATOM 1386 N N . THR A 1 179 ? -3.104 -1.956 24.875 1 98 179 THR A N 1
ATOM 1387 C CA . THR A 1 179 ? -1.749 -1.954 24.344 1 98 179 THR A CA 1
ATOM 1388 C C . THR A 1 179 ? -1.658 -1.052 23.109 1 98 179 THR A C 1
ATOM 1390 O O . THR A 1 179 ? -2.68 -0.704 22.516 1 98 179 THR A O 1
ATOM 1393 N N . THR A 1 180 ? -0.424 -0.659 22.75 1 98.44 180 THR A N 1
ATOM 1394 C CA . THR A 1 180 ? -0.205 0.203 21.594 1 98.44 180 THR A CA 1
ATOM 1395 C C . THR A 1 180 ? -0.668 -0.483 20.312 1 98.44 180 THR A C 1
ATOM 1397 O O . THR A 1 180 ? -0.436 -1.68 20.125 1 98.44 180 THR A O 1
ATOM 1400 N N . LEU A 1 181 ? -1.365 0.287 19.516 1 98.81 181 LEU A N 1
ATOM 1401 C CA . LEU A 1 181 ? -1.773 -0.14 18.172 1 98.81 181 LEU A CA 1
ATOM 1402 C C . LEU A 1 181 ? -0.832 0.418 17.125 1 98.81 181 LEU A C 1
ATOM 1404 O O . LEU A 1 181 ? -0.563 1.622 17.094 1 98.81 181 LEU A O 1
ATOM 1408 N N . ARG A 1 182 ? -0.238 -0.402 16.281 1 98.81 182 ARG A N 1
ATOM 1409 C CA . ARG A 1 182 ? 0.562 -0.012 15.125 1 98.81 182 ARG A CA 1
ATOM 1410 C C . ARG A 1 182 ? 0.025 -0.647 13.852 1 98.81 182 ARG A C 1
ATOM 1412 O O . ARG A 1 182 ? -0.228 -1.853 13.805 1 98.81 182 ARG A O 1
ATOM 1419 N N . PHE A 1 183 ? -0.25 0.148 12.844 1 98.88 183 PHE A N 1
ATOM 1420 C CA . PHE A 1 183 ? -0.711 -0.399 11.578 1 98.88 183 PHE A CA 1
ATOM 1421 C C . PHE A 1 183 ? -0.157 0.405 10.406 1 98.88 183 PHE A C 1
ATOM 1423 O O . PHE A 1 183 ? 0.222 1.567 10.57 1 98.88 183 PHE A O 1
ATOM 1430 N N . VAL A 1 184 ? -0.038 -0.265 9.266 1 98.81 184 VAL A N 1
ATOM 1431 C CA . VAL A 1 184 ? 0.291 0.39 8.008 1 98.81 184 VAL A CA 1
ATOM 1432 C C . VAL A 1 184 ? -0.987 0.656 7.211 1 98.81 184 VAL A C 1
ATOM 1434 O O . VAL A 1 184 ? -1.938 -0.127 7.273 1 98.81 184 VAL A O 1
ATOM 1437 N N . ARG A 1 185 ? -0.979 1.788 6.543 1 98.81 185 ARG A N 1
ATOM 1438 C CA . ARG A 1 185 ? -2.148 2.23 5.789 1 98.81 185 ARG A CA 1
ATOM 1439 C C . ARG A 1 185 ? -1.754 2.717 4.402 1 98.81 185 ARG A C 1
ATOM 1441 O O . ARG A 1 185 ? -0.841 3.533 4.258 1 98.81 185 ARG A O 1
ATOM 1448 N N . ASN A 1 186 ? -2.33 2.107 3.395 1 98.75 186 ASN A N 1
ATOM 1449 C CA . ASN A 1 186 ? -2.256 2.656 2.045 1 98.75 186 ASN A CA 1
ATOM 1450 C C . ASN A 1 186 ? -3.467 3.527 1.726 1 98.75 186 ASN A C 1
ATOM 1452 O O . ASN A 1 186 ? -4.609 3.086 1.86 1 98.75 186 ASN A O 1
ATOM 1456 N N . VAL A 1 187 ? -3.238 4.766 1.427 1 98.12 187 VAL A N 1
ATOM 1457 C CA . VAL A 1 187 ? -4.277 5.594 0.825 1 98.12 187 VAL A CA 1
ATOM 1458 C C . VAL A 1 187 ? -4.168 5.539 -0.697 1 98.12 187 VAL A C 1
ATOM 1460 O O . VAL A 1 187 ? -3.139 5.91 -1.266 1 98.12 187 VAL A O 1
ATOM 1463 N N . VAL A 1 188 ? -5.191 5.027 -1.268 1 98.12 188 VAL A N 1
ATOM 1464 C CA . VAL A 1 188 ? -5.168 4.738 -2.699 1 98.12 188 VAL A CA 1
ATOM 1465 C C . VAL A 1 188 ? -6.039 5.746 -3.443 1 98.12 188 VAL A C 1
ATOM 1467 O O . VAL A 1 188 ? -7.254 5.801 -3.232 1 98.12 188 VAL A O 1
ATOM 1470 N N . LEU A 1 189 ? -5.355 6.52 -4.266 1 94.75 189 LEU A N 1
ATOM 1471 C CA . LEU A 1 189 ? -6.055 7.59 -4.973 1 94.75 189 LEU A CA 1
ATOM 1472 C C . LEU A 1 189 ? -6.289 7.211 -6.434 1 94.75 189 LEU A C 1
ATOM 1474 O O . LEU A 1 189 ? -5.457 6.539 -7.047 1 94.75 189 LEU A O 1
ATOM 1478 N N . MET B 1 1 ? 22.047 13.625 35.062 1 27.67 1 MET B N 1
ATOM 1479 C CA . MET B 1 1 ? 21.922 13.172 33.688 1 27.67 1 MET B CA 1
ATOM 1480 C C . MET B 1 1 ? 20.75 13.852 33 1 27.67 1 MET B C 1
ATOM 1482 O O . MET B 1 1 ? 19.594 13.672 33.406 1 27.67 1 MET B O 1
ATOM 1486 N N . HIS B 1 2 ? 20.828 15.055 32.406 1 30.67 2 HIS B N 1
ATOM 1487 C CA . HIS B 1 2 ? 19.859 15.961 31.781 1 30.67 2 HIS B CA 1
ATOM 1488 C C . HIS B 1 2 ? 19.094 15.273 30.656 1 30.67 2 HIS B C 1
ATOM 1490 O O . HIS B 1 2 ? 19.703 14.773 29.703 1 30.67 2 HIS B O 1
ATOM 1496 N N . LYS B 1 3 ? 17.969 14.711 30.984 1 35.28 3 LYS B N 1
ATOM 1497 C CA . LYS B 1 3 ? 17.016 14.141 30.031 1 35.28 3 LYS B CA 1
ATOM 1498 C C . LYS B 1 3 ? 16.891 15.023 28.797 1 35.28 3 LYS B C 1
ATOM 1500 O O . LYS B 1 3 ? 16.312 16.109 28.844 1 35.28 3 LYS B O 1
ATOM 1505 N N . GLU B 1 4 ? 17.938 15.219 28.031 1 32.5 4 GLU B N 1
ATOM 1506 C CA . GLU B 1 4 ? 17.938 16.016 26.812 1 32.5 4 GLU B CA 1
ATOM 1507 C C . GLU B 1 4 ? 16.688 15.766 25.984 1 32.5 4 GLU B C 1
ATOM 1509 O O . GLU B 1 4 ? 16.391 14.617 25.625 1 32.5 4 GLU B O 1
ATOM 1514 N N . ASN B 1 5 ? 15.477 16.391 26.297 1 32.72 5 ASN B N 1
ATOM 1515 C CA . ASN B 1 5 ? 14.188 16.531 25.625 1 32.72 5 ASN B CA 1
ATOM 1516 C C . ASN B 1 5 ? 14.344 16.656 24.125 1 32.72 5 ASN B C 1
ATOM 1518 O O . ASN B 1 5 ? 14.594 17.734 23.594 1 32.72 5 ASN B O 1
ATOM 1522 N N . SER B 1 6 ? 15.062 15.82 23.5 1 40.22 6 SER B N 1
ATOM 1523 C CA . SER B 1 6 ? 15.188 15.977 22.047 1 40.22 6 SER B CA 1
ATOM 1524 C C . SER B 1 6 ? 13.875 16.453 21.438 1 40.22 6 SER B C 1
ATOM 1526 O O . SER B 1 6 ? 12.852 15.773 21.547 1 40.22 6 SER B O 1
ATOM 1528 N N . PRO B 1 7 ? 13.586 17.719 21.203 1 43.5 7 PRO B N 1
ATOM 1529 C CA . PRO B 1 7 ? 12.367 18.328 20.656 1 43.5 7 PRO B CA 1
ATOM 1530 C C . PRO B 1 7 ? 11.812 17.562 19.453 1 43.5 7 PRO B C 1
ATOM 1532 O O . PRO B 1 7 ? 12.57 17.156 18.562 1 43.5 7 PRO B O 1
ATOM 1535 N N . ARG B 1 8 ? 10.891 16.641 19.656 1 47.38 8 ARG B N 1
ATOM 1536 C CA . ARG B 1 8 ? 10.172 16.047 18.531 1 47.38 8 ARG B CA 1
ATOM 1537 C C . ARG B 1 8 ? 9.859 17.078 17.469 1 47.38 8 ARG B C 1
ATOM 1539 O O . ARG B 1 8 ? 9.477 18.203 17.781 1 47.38 8 ARG B O 1
ATOM 1546 N N . ALA B 1 9 ? 10.398 16.969 16.312 1 53.62 9 ALA B N 1
ATOM 1547 C CA . ALA B 1 9 ? 10.07 17.906 15.242 1 53.62 9 ALA B CA 1
ATOM 1548 C C . ALA B 1 9 ? 8.57 18.172 15.18 1 53.62 9 ALA B C 1
ATOM 1550 O O . ALA B 1 9 ? 7.766 17.25 15.328 1 53.62 9 ALA B O 1
ATOM 1551 N N . PRO B 1 10 ? 8.227 19.359 15.195 1 65.81 10 PRO B N 1
ATOM 1552 C CA . PRO B 1 10 ? 6.812 19.734 15.18 1 65.81 10 PRO B CA 1
ATOM 1553 C C . PRO B 1 10 ? 6.059 19.125 14 1 65.81 10 PRO B C 1
ATOM 1555 O O . PRO B 1 10 ? 6.625 18.969 12.914 1 65.81 10 PRO B O 1
ATOM 1558 N N . VAL B 1 11 ? 4.934 18.594 14.242 1 77.12 11 VAL B N 1
ATOM 1559 C CA . VAL B 1 11 ? 3.994 18.125 13.227 1 77.12 11 VAL B CA 1
ATOM 1560 C C . VAL B 1 11 ? 3.826 19.188 12.148 1 77.12 11 VAL B C 1
ATOM 1562 O O . VAL B 1 11 ? 3.68 20.375 12.461 1 77.12 11 VAL B O 1
ATOM 1565 N N . LEU B 1 12 ? 4.172 18.75 10.883 1 77.38 12 LEU B N 1
ATOM 1566 C CA . LEU B 1 12 ? 3.885 19.625 9.742 1 77.38 12 LEU B CA 1
ATOM 1567 C C . LEU B 1 12 ? 4.781 20.859 9.758 1 77.38 12 LEU B C 1
ATOM 1569 O O . LEU B 1 12 ? 4.316 21.969 9.523 1 77.38 12 LEU B O 1
ATOM 1573 N N . GLN B 1 13 ? 6.082 20.656 10.062 1 83.38 13 GLN B N 1
ATOM 1574 C CA . GLN B 1 13 ? 7.031 21.75 10.273 1 83.38 13 GLN B CA 1
ATOM 1575 C C . GLN B 1 13 ? 7.281 22.516 8.984 1 83.38 13 GLN B C 1
ATOM 1577 O O . GLN B 1 13 ? 7.664 23.688 9.031 1 83.38 13 GLN B O 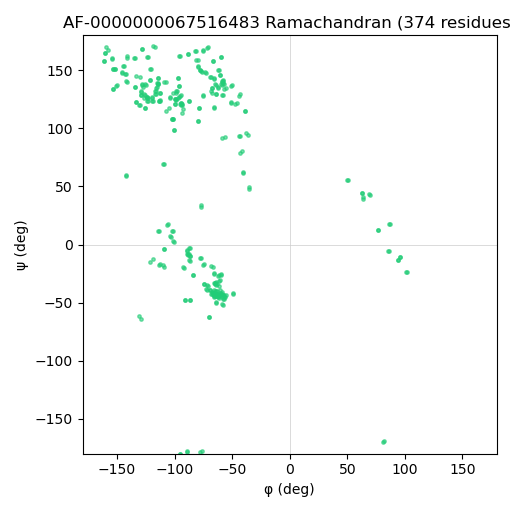1
ATOM 1582 N N . HIS B 1 14 ? 6.988 21.953 7.918 1 90.81 14 HIS B N 1
ATOM 1583 C CA . HIS B 1 14 ? 7.348 22.578 6.652 1 90.81 14 HIS B CA 1
ATOM 1584 C C . HIS B 1 14 ? 6.113 23.109 5.922 1 90.81 14 HIS B C 1
ATOM 1586 O O . HIS B 1 14 ? 6.23 23.734 4.871 1 90.81 14 HIS B O 1
ATOM 1592 N N . VAL B 1 15 ? 4.98 22.875 6.453 1 92.75 15 VAL B N 1
ATOM 1593 C CA . VAL B 1 15 ? 3.717 23.109 5.762 1 92.75 15 VAL B CA 1
ATOM 1594 C C . VAL B 1 15 ? 3.547 24.609 5.496 1 92.75 15 VAL B C 1
ATOM 1596 O O . VAL B 1 15 ? 3.193 25.016 4.387 1 92.75 15 VAL B O 1
ATOM 1599 N N . SER B 1 16 ? 3.879 25.391 6.504 1 93.25 16 SER B N 1
ATOM 1600 C CA . SER B 1 16 ? 3.703 26.828 6.355 1 93.25 16 SER B CA 1
ATOM 1601 C C . SER B 1 16 ? 4.5 27.359 5.172 1 93.25 16 SER B C 1
ATOM 1603 O O . SER B 1 16 ? 3.945 28.031 4.297 1 93.25 16 SER B O 1
ATOM 1605 N N . HIS B 1 17 ? 5.68 27.016 5.188 1 93.5 17 HIS B N 1
ATOM 1606 C CA . HIS B 1 17 ? 6.562 27.469 4.121 1 93.5 17 HIS B CA 1
ATOM 1607 C C . HIS B 1 17 ? 6.141 26.906 2.77 1 93.5 17 HIS B C 1
ATOM 1609 O O . HIS B 1 17 ? 6.09 27.625 1.775 1 93.5 17 HIS B O 1
ATOM 1615 N N . ASN B 1 18 ? 5.805 25.688 2.725 1 94.94 18 ASN B N 1
ATOM 1616 C CA . ASN B 1 18 ? 5.484 25.031 1.467 1 94.94 18 ASN B CA 1
ATOM 1617 C C . ASN B 1 18 ? 4.172 25.547 0.879 1 94.94 18 ASN B C 1
ATOM 1619 O O . ASN B 1 18 ? 4.062 25.734 -0.333 1 94.94 18 ASN B O 1
ATOM 1623 N N . VAL B 1 19 ? 3.213 25.781 1.737 1 95.75 19 VAL B N 1
ATOM 1624 C CA . VAL B 1 19 ? 1.938 26.312 1.257 1 95.75 19 VAL B CA 1
ATOM 1625 C C . VAL B 1 19 ? 2.143 27.688 0.645 1 95.75 19 VAL B C 1
ATOM 1627 O O . VAL B 1 19 ? 1.655 27.969 -0.454 1 95.75 19 VAL B O 1
ATOM 1630 N N . ARG B 1 20 ? 2.904 28.469 1.297 1 96 20 ARG B N 1
ATOM 1631 C CA . ARG B 1 20 ? 3.18 29.797 0.788 1 96 20 ARG B CA 1
ATOM 1632 C C . ARG B 1 20 ? 3.93 29.75 -0.539 1 96 20 ARG B C 1
ATOM 1634 O O . ARG B 1 20 ? 3.549 30.406 -1.504 1 96 20 ARG B O 1
ATOM 1641 N N . ARG B 1 21 ? 4.934 29 -0.523 1 96.44 21 ARG B N 1
ATOM 1642 C CA . ARG B 1 21 ? 5.77 28.875 -1.711 1 96.44 21 ARG B CA 1
ATOM 1643 C C . ARG B 1 21 ? 4.953 28.391 -2.904 1 96.44 21 ARG B C 1
ATOM 1645 O O . ARG B 1 21 ? 5.035 28.953 -3.992 1 96.44 21 ARG B O 1
ATOM 1652 N N . LEU B 1 22 ? 4.184 27.406 -2.707 1 96.75 22 LEU B N 1
ATOM 1653 C CA . LEU B 1 22 ? 3.416 26.797 -3.787 1 96.75 22 LEU B CA 1
ATOM 1654 C C . LEU B 1 22 ? 2.273 27.703 -4.227 1 96.75 22 LEU B C 1
ATOM 1656 O O . LEU B 1 22 ? 1.953 27.766 -5.414 1 96.75 22 LEU B O 1
ATOM 1660 N N . ARG B 1 23 ? 1.634 28.359 -3.248 1 97.88 23 ARG B N 1
ATOM 1661 C CA . ARG B 1 23 ? 0.603 29.328 -3.598 1 97.88 23 ARG B CA 1
ATOM 1662 C C . ARG B 1 23 ? 1.168 30.438 -4.484 1 97.88 23 ARG B C 1
ATOM 1664 O O . ARG B 1 23 ? 0.574 30.781 -5.508 1 97.88 23 ARG B O 1
ATOM 1671 N N . ASN B 1 24 ? 2.322 30.906 -4.141 1 97.81 24 ASN B N 1
ATOM 1672 C CA . ASN B 1 24 ? 2.979 31.953 -4.922 1 97.81 24 ASN B CA 1
ATOM 1673 C C . ASN B 1 24 ? 3.383 31.453 -6.305 1 97.81 24 ASN B C 1
ATOM 1675 O O . ASN B 1 24 ? 3.215 32.156 -7.301 1 97.81 24 ASN B O 1
ATOM 1679 N N . ALA B 1 25 ? 3.867 30.312 -6.348 1 96.81 25 ALA B N 1
ATOM 1680 C CA . ALA B 1 25 ? 4.281 29.719 -7.617 1 96.81 25 ALA B CA 1
ATOM 1681 C C . ALA B 1 25 ? 3.092 29.578 -8.562 1 96.81 25 ALA B C 1
ATOM 1683 O O . ALA B 1 25 ? 3.246 29.656 -9.781 1 96.81 25 ALA B O 1
ATOM 1684 N N . ALA B 1 26 ? 1.96 29.375 -7.992 1 97.25 26 ALA B N 1
ATOM 1685 C CA . ALA B 1 26 ? 0.737 29.234 -8.781 1 97.25 26 ALA B CA 1
ATOM 1686 C C . ALA B 1 26 ? 0.104 30.578 -9.07 1 97.25 26 ALA B C 1
ATOM 1688 O O . ALA B 1 26 ? -0.964 30.656 -9.68 1 97.25 26 ALA B O 1
ATOM 1689 N N . ASP B 1 27 ? 0.715 31.656 -8.508 1 97.81 27 ASP B N 1
ATOM 1690 C CA . ASP B 1 27 ? 0.267 33.031 -8.688 1 97.81 27 ASP B CA 1
ATOM 1691 C C . ASP B 1 27 ? -1.129 33.219 -8.102 1 97.81 27 ASP B C 1
ATOM 1693 O O . ASP B 1 27 ? -1.988 33.844 -8.734 1 97.81 27 ASP B O 1
ATOM 1697 N N . LEU B 1 28 ? -1.347 32.656 -7.008 1 98 28 LEU B N 1
ATOM 1698 C CA . LEU B 1 28 ? -2.629 32.781 -6.328 1 98 28 LEU B CA 1
ATOM 1699 C C . LEU B 1 28 ? -2.492 33.656 -5.078 1 98 28 LEU B C 1
ATOM 1701 O O . LEU B 1 28 ? -1.507 33.531 -4.344 1 98 28 LEU B O 1
ATOM 1705 N N . SER B 1 29 ? -3.486 34.5 -4.848 1 97.75 29 SER B N 1
ATOM 1706 C CA . SER B 1 29 ? -3.625 35.125 -3.545 1 97.75 29 SER B CA 1
ATOM 1707 C C . SER B 1 29 ? -4.168 34.156 -2.502 1 97.75 29 SER B C 1
ATOM 1709 O O . SER B 1 29 ? -4.621 33.062 -2.842 1 97.75 29 SER B O 1
ATOM 1711 N N . GLN B 1 30 ? -4.07 34.594 -1.298 1 96.75 30 GLN B N 1
ATOM 1712 C CA . GLN B 1 30 ? -4.676 33.75 -0.254 1 96.75 30 GLN B CA 1
ATOM 1713 C C . GLN B 1 30 ? -6.184 33.656 -0.45 1 96.75 30 GLN B C 1
ATOM 1715 O O . GLN B 1 30 ? -6.766 32.594 -0.214 1 96.75 30 GLN B O 1
ATOM 1720 N N . THR B 1 31 ? -6.766 34.719 -0.915 1 97.56 31 THR B N 1
ATOM 1721 C CA . THR B 1 31 ? -8.203 34.719 -1.177 1 97.56 31 THR B CA 1
ATOM 1722 C C . THR B 1 31 ? -8.547 33.781 -2.318 1 97.56 31 THR B C 1
ATOM 1724 O O . THR B 1 31 ? -9.508 33 -2.225 1 97.56 31 THR B O 1
ATOM 1727 N N . ALA B 1 32 ? -7.781 33.781 -3.326 1 97.94 32 ALA B N 1
ATOM 1728 C CA . ALA B 1 32 ? -8.016 32.906 -4.473 1 97.94 32 ALA B CA 1
ATOM 1729 C C . ALA B 1 32 ? -7.855 31.453 -4.086 1 97.94 32 ALA B C 1
ATOM 1731 O O . ALA B 1 32 ? -8.656 30.609 -4.488 1 97.94 32 ALA B O 1
ATOM 1732 N N . LEU B 1 33 ? -6.836 31.141 -3.336 1 98.06 33 LEU B N 1
ATOM 1733 C CA . LEU B 1 33 ? -6.609 29.766 -2.889 1 98.06 33 LEU B CA 1
ATOM 1734 C C . LEU B 1 33 ? -7.727 29.312 -1.958 1 98.06 33 LEU B C 1
ATOM 1736 O O . LEU B 1 33 ? -8.141 28.156 -2.006 1 98.06 33 LEU B O 1
ATOM 1740 N N . ALA B 1 34 ? -8.18 30.188 -1.085 1 97.44 34 ALA B N 1
ATOM 1741 C CA . ALA B 1 34 ? -9.289 29.859 -0.19 1 97.44 34 ALA B CA 1
ATOM 1742 C C . ALA B 1 34 ? -10.531 29.453 -0.979 1 97.44 34 ALA B C 1
ATOM 1744 O O . ALA B 1 34 ? -11.148 28.422 -0.674 1 97.44 34 ALA B O 1
ATOM 1745 N N . GLU B 1 35 ? -10.812 30.156 -1.999 1 97.44 35 GLU B N 1
ATOM 1746 C CA . GLU B 1 35 ? -11.977 29.875 -2.84 1 97.44 35 GLU B CA 1
ATOM 1747 C C . GLU B 1 35 ? -11.805 28.547 -3.584 1 97.44 35 GLU B C 1
ATOM 1749 O O . GLU B 1 35 ? -12.734 27.734 -3.625 1 97.44 35 GLU B O 1
ATOM 1754 N N . LYS B 1 36 ? -10.664 28.328 -4.047 1 97.38 36 LYS B N 1
ATOM 1755 C CA . LYS B 1 36 ? -10.391 27.125 -4.844 1 97.38 36 LYS B CA 1
ATOM 1756 C C . LYS B 1 36 ? -10.383 25.875 -3.973 1 97.38 36 LYS B C 1
ATOM 1758 O O . LYS B 1 36 ? -10.789 24.797 -4.422 1 97.38 36 LYS B O 1
ATOM 1763 N N . SER B 1 37 ? -9.922 25.984 -2.762 1 96.44 37 SER B N 1
ATOM 1764 C CA . SER B 1 37 ? -9.719 24.828 -1.89 1 96.44 37 SER B CA 1
ATOM 1765 C C . SER B 1 37 ? -10.938 24.578 -1.015 1 96.44 37 SER B C 1
ATOM 1767 O O . SER B 1 37 ? -11.055 23.516 -0.402 1 96.44 37 SER B O 1
ATOM 1769 N N . GLY B 1 38 ? -11.805 25.578 -0.833 1 95.81 38 GLY B N 1
ATOM 1770 C CA . GLY B 1 38 ? -12.914 25.484 0.106 1 95.81 38 GLY B CA 1
ATOM 1771 C C . GLY B 1 38 ? -12.484 25.656 1.551 1 95.81 38 GLY B C 1
ATOM 1772 O O . GLY B 1 38 ? -13.234 25.312 2.471 1 95.81 38 GLY B O 1
ATOM 1773 N N . VAL B 1 39 ? -11.273 26.109 1.75 1 94.81 39 VAL B N 1
ATOM 1774 C CA . VAL B 1 39 ? -10.742 26.438 3.068 1 94.81 39 VAL B CA 1
ATOM 1775 C C . VAL B 1 39 ? -10.898 27.938 3.328 1 94.81 39 VAL B C 1
ATOM 1777 O O . VAL B 1 39 ? -10.695 28.75 2.426 1 94.81 39 VAL B O 1
ATOM 1780 N N . SER B 1 40 ? -11.305 28.25 4.484 1 94.94 40 SER B N 1
ATOM 1781 C CA . SER B 1 40 ? -11.508 29.672 4.777 1 94.94 40 SER B CA 1
ATOM 1782 C C . SER B 1 40 ? -10.203 30.453 4.668 1 94.94 40 SER B C 1
ATOM 1784 O O . SER B 1 40 ? -9.125 29.906 4.918 1 94.94 40 SER B O 1
ATOM 1786 N N . ARG B 1 41 ? -10.367 31.688 4.301 1 95.44 41 ARG B N 1
ATOM 1787 C CA . ARG B 1 41 ? -9.188 32.562 4.234 1 95.44 41 ARG B CA 1
ATOM 1788 C C . ARG B 1 41 ? -8.5 32.656 5.594 1 95.44 41 ARG B C 1
ATOM 1790 O O . ARG B 1 41 ? -7.273 32.688 5.672 1 95.44 41 ARG B O 1
ATOM 1797 N N . ARG B 1 42 ? -9.227 32.75 6.594 1 94.44 42 ARG B N 1
ATOM 1798 C CA . ARG B 1 42 ? -8.68 32.781 7.945 1 94.44 42 ARG B CA 1
ATOM 1799 C C . ARG B 1 42 ? -7.789 31.578 8.227 1 94.44 42 ARG B C 1
ATOM 1801 O O . ARG B 1 42 ? -6.688 31.719 8.766 1 94.44 42 ARG B O 1
ATOM 1808 N N . MET B 1 43 ? -8.227 30.453 7.824 1 93.06 43 MET B N 1
ATOM 1809 C CA . MET B 1 43 ? -7.469 29.219 8.031 1 93.06 43 MET B CA 1
ATOM 1810 C C . MET B 1 43 ? -6.199 29.219 7.188 1 93.06 43 MET B C 1
ATOM 1812 O O . MET B 1 43 ? -5.145 28.781 7.645 1 93.06 43 MET B O 1
ATOM 1816 N N . LEU B 1 44 ? -6.301 29.625 6.027 1 95.19 44 LEU B N 1
ATOM 1817 C CA . LEU B 1 44 ? -5.137 29.672 5.148 1 95.19 44 LEU B CA 1
ATOM 1818 C C . LEU B 1 44 ? -4.066 30.594 5.703 1 95.19 44 LEU B C 1
ATOM 1820 O O . LEU B 1 44 ? -2.877 30.281 5.668 1 95.19 44 LEU B O 1
ATOM 1824 N N . VAL B 1 45 ? -4.441 31.719 6.195 1 94.44 45 VAL B N 1
ATOM 1825 C CA . VAL B 1 45 ? -3.525 32.656 6.816 1 94.44 45 VAL B CA 1
ATOM 1826 C C . VAL B 1 45 ? -2.846 32.031 8.023 1 94.44 45 VAL B C 1
ATOM 1828 O O . VAL B 1 45 ? -1.631 32.156 8.195 1 94.44 45 VAL B O 1
ATOM 1831 N N . ALA B 1 46 ? -3.662 31.344 8.742 1 92.5 46 ALA B N 1
ATOM 1832 C CA . ALA B 1 46 ? -3.135 30.672 9.922 1 92.5 46 ALA B CA 1
ATOM 1833 C C . ALA B 1 46 ? -2.127 29.594 9.523 1 92.5 46 ALA B C 1
ATOM 1835 O O . ALA B 1 46 ? -1.076 29.453 10.156 1 92.5 46 ALA B O 1
ATOM 1836 N N . ILE B 1 47 ? -2.447 28.797 8.516 1 92.44 47 ILE B N 1
ATOM 1837 C CA . ILE B 1 47 ? -1.569 27.734 8.008 1 92.44 47 ILE B CA 1
ATOM 1838 C C . ILE B 1 47 ? -0.234 28.344 7.582 1 92.44 47 ILE B C 1
ATOM 1840 O O . ILE B 1 47 ? 0.829 27.859 7.977 1 92.44 47 ILE B O 1
ATOM 1844 N N . GLU B 1 48 ? -0.311 29.422 6.891 1 94.56 48 GLU B N 1
ATOM 1845 C CA . GLU B 1 48 ? 0.904 30.031 6.355 1 94.56 48 GLU B CA 1
ATOM 1846 C C . GLU B 1 48 ? 1.695 30.734 7.449 1 94.56 48 GLU B C 1
ATOM 1848 O O . GLU B 1 48 ? 2.881 31.031 7.273 1 94.56 48 GLU B O 1
ATOM 1853 N N . ALA B 1 49 ? 1.034 31.016 8.578 1 91.38 49 ALA B N 1
ATOM 1854 C CA . ALA B 1 49 ? 1.698 31.641 9.711 1 91.38 49 ALA B CA 1
ATOM 1855 C C . ALA B 1 49 ? 2.303 30.594 10.641 1 91.38 49 ALA B C 1
ATOM 1857 O O . ALA B 1 49 ? 3.002 30.938 11.602 1 91.38 49 ALA B O 1
ATOM 1858 N N . GLY B 1 50 ? 2.041 29.312 10.344 1 85.56 50 GLY B N 1
ATOM 1859 C CA . GLY B 1 50 ? 2.631 28.219 11.102 1 85.56 50 GLY B CA 1
ATOM 1860 C C . GLY B 1 50 ? 1.82 27.844 12.336 1 85.56 50 GLY B C 1
ATOM 1861 O O . GLY B 1 50 ? 2.35 27.266 13.273 1 85.56 50 GLY B O 1
ATOM 1862 N N . GLU B 1 51 ? 0.622 28.297 12.289 1 77.5 51 GLU B N 1
ATOM 1863 C CA . GLU B 1 51 ? -0.223 27.891 13.406 1 77.5 51 GLU B CA 1
ATOM 1864 C C . GLU B 1 51 ? -0.475 26.391 13.383 1 77.5 51 GLU B C 1
ATOM 1866 O O . GLU B 1 51 ? -0.591 25.781 12.312 1 77.5 51 GLU B O 1
ATOM 1871 N N . LYS B 1 52 ? -0.538 25.672 14.453 1 65.69 52 LYS B N 1
ATOM 1872 C CA . LYS B 1 52 ? -0.292 24.25 14.641 1 65.69 52 LYS B CA 1
ATOM 1873 C C . LYS B 1 52 ? -1.563 23.438 14.406 1 65.69 52 LYS B C 1
ATOM 1875 O O . LYS B 1 52 ? -1.497 22.25 14.062 1 65.69 52 LYS B O 1
ATOM 1880 N N . ASN B 1 53 ? -2.691 24.047 14.258 1 74.19 53 ASN B N 1
ATOM 1881 C CA . ASN B 1 53 ? -3.855 23.172 14.328 1 74.19 53 ASN B CA 1
ATOM 1882 C C . ASN B 1 53 ? -4.523 23.016 12.969 1 74.19 53 ASN B C 1
ATOM 1884 O O . ASN B 1 53 ? -5.652 23.453 12.766 1 74.19 53 ASN B O 1
ATOM 1888 N N . VAL B 1 54 ? -3.723 22.266 12.078 1 85.12 54 VAL B N 1
ATOM 1889 C CA . VAL B 1 54 ? -4.332 22.016 10.773 1 85.12 54 VAL B CA 1
ATOM 1890 C C . VAL B 1 54 ? -4.562 20.516 10.586 1 85.12 54 VAL B C 1
ATOM 1892 O O . VAL B 1 54 ? -3.707 19.703 10.93 1 85.12 54 VAL B O 1
ATOM 1895 N N . SER B 1 55 ? -5.754 20.203 10.078 1 86.31 55 SER B N 1
ATOM 1896 C CA . SER B 1 55 ? -6.078 18.797 9.844 1 86.31 55 SER B CA 1
ATOM 1897 C C . SER B 1 55 ? -5.477 18.297 8.531 1 86.31 55 SER B C 1
ATOM 1899 O O . SER B 1 55 ? -5.207 19.094 7.629 1 86.31 55 SER B O 1
ATOM 1901 N N . LEU B 1 56 ? -5.332 17.016 8.43 1 91.25 56 LEU B N 1
ATOM 1902 C CA . LEU B 1 56 ? -4.855 16.422 7.184 1 91.25 56 LEU B CA 1
ATOM 1903 C C . LEU B 1 56 ? -5.859 16.641 6.059 1 91.25 56 LEU B C 1
ATOM 1905 O O . LEU B 1 56 ? -5.469 16.844 4.902 1 91.25 56 LEU B O 1
ATOM 1909 N N . ALA B 1 57 ? -7.098 16.656 6.383 1 89.75 57 ALA B N 1
ATOM 1910 C CA . ALA B 1 57 ? -8.141 16.891 5.391 1 89.75 57 ALA B CA 1
ATOM 1911 C C . ALA B 1 57 ? -8.031 18.281 4.797 1 89.75 57 ALA B C 1
ATOM 1913 O O . ALA B 1 57 ? -8.18 18.469 3.584 1 89.75 57 ALA B O 1
ATOM 1914 N N . THR B 1 58 ? -7.793 19.203 5.605 1 91.25 58 THR B N 1
ATOM 1915 C CA . THR B 1 58 ? -7.621 20.578 5.145 1 91.25 58 THR B CA 1
ATOM 1916 C C . THR B 1 58 ? -6.418 20.688 4.211 1 91.25 58 THR B C 1
ATOM 1918 O O . THR B 1 58 ? -6.516 21.281 3.137 1 91.25 58 THR B O 1
ATOM 1921 N N . LEU B 1 59 ? -5.359 20.062 4.652 1 93.5 59 LEU B N 1
ATOM 1922 C CA . LEU B 1 59 ? -4.152 20.125 3.838 1 93.5 59 LEU B CA 1
ATOM 1923 C C . LEU B 1 59 ? -4.355 19.406 2.512 1 93.5 59 LEU B C 1
ATOM 1925 O O . LEU B 1 59 ? -3.814 19.812 1.484 1 93.5 59 LEU B O 1
ATOM 1929 N N . ASP B 1 60 ? -5.125 18.406 2.531 1 93.19 60 ASP B N 1
ATOM 1930 C CA . ASP B 1 60 ? -5.461 17.688 1.303 1 93.19 60 ASP B CA 1
ATOM 1931 C C . ASP B 1 60 ? -6.23 18.594 0.339 1 93.19 60 ASP B C 1
ATOM 1933 O O . ASP B 1 60 ? -5.965 18.594 -0.866 1 93.19 60 ASP B O 1
ATOM 1937 N N . ARG B 1 61 ? -7.129 19.328 0.837 1 93.75 61 ARG B N 1
ATOM 1938 C CA . ARG B 1 61 ? -7.898 20.266 0.017 1 93.75 61 ARG B CA 1
ATOM 1939 C C . ARG B 1 61 ? -6.996 21.344 -0.579 1 93.75 61 ARG B C 1
ATOM 1941 O O . ARG B 1 61 ? -7.152 21.719 -1.743 1 93.75 61 ARG B O 1
ATOM 1948 N N . VAL B 1 62 ? -6.102 21.766 0.238 1 96.12 62 VAL B N 1
ATOM 1949 C CA . VAL B 1 62 ? -5.156 22.781 -0.227 1 96.12 62 VAL B CA 1
ATOM 1950 C C . VAL B 1 62 ? -4.277 22.188 -1.33 1 96.12 62 VAL B C 1
ATOM 1952 O O . VAL B 1 62 ? -4.055 22.828 -2.359 1 96.12 62 VAL B O 1
ATOM 1955 N N . ALA B 1 63 ? -3.801 21 -1.114 1 96 63 ALA B N 1
ATOM 1956 C CA . ALA B 1 63 ? -2.969 20.344 -2.113 1 96 63 ALA B CA 1
ATOM 1957 C C . ALA B 1 63 ? -3.719 20.188 -3.432 1 96 63 ALA B C 1
ATOM 1959 O O . ALA B 1 63 ? -3.172 20.453 -4.504 1 96 63 ALA B O 1
ATOM 1960 N N . GLU B 1 64 ? -4.918 19.797 -3.355 1 93.75 64 GLU B N 1
ATOM 1961 C CA . GLU B 1 64 ? -5.746 19.625 -4.547 1 93.75 64 GLU B CA 1
ATOM 1962 C C . GLU B 1 64 ? -5.93 20.938 -5.289 1 93.75 64 GLU B C 1
ATOM 1964 O O . GLU B 1 64 ? -5.789 21 -6.516 1 93.75 64 GLU B O 1
ATOM 1969 N N . ALA B 1 65 ? -6.191 21.938 -4.562 1 96.5 65 ALA B N 1
ATOM 1970 C CA . ALA B 1 65 ? -6.398 23.266 -5.156 1 96.5 65 ALA B CA 1
ATOM 1971 C C . ALA B 1 65 ? -5.137 23.75 -5.852 1 96.5 65 ALA B C 1
ATOM 1973 O O . ALA B 1 65 ? -5.211 24.438 -6.871 1 96.5 65 ALA B O 1
ATOM 1974 N N . LEU B 1 66 ? -4.043 23.375 -5.281 1 97.25 66 LEU B N 1
ATOM 1975 C CA . LEU B 1 66 ? -2.76 23.812 -5.828 1 97.25 66 LEU B CA 1
ATOM 1976 C C . LEU B 1 66 ? -2.273 22.844 -6.902 1 97.25 66 LEU B C 1
ATOM 1978 O O . LEU B 1 66 ? -1.249 23.078 -7.543 1 97.25 66 LEU B O 1
ATOM 1982 N N . GLU B 1 67 ? -2.951 21.719 -7.047 1 95.38 67 GLU B N 1
ATOM 1983 C CA . GLU B 1 67 ? -2.623 20.688 -8.031 1 95.38 67 GLU B CA 1
ATOM 1984 C C . GLU B 1 67 ? -1.244 20.094 -7.762 1 95.38 67 GLU B C 1
ATOM 1986 O O . GLU B 1 67 ? -0.434 19.953 -8.68 1 95.38 67 GLU B O 1
ATOM 1991 N N . VAL B 1 68 ? -0.983 19.812 -6.508 1 94.62 68 VAL B N 1
ATOM 1992 C CA . VAL B 1 68 ? 0.238 19.141 -6.078 1 94.62 68 VAL B CA 1
ATOM 1993 C C . VAL B 1 68 ? -0.116 17.938 -5.203 1 94.62 68 VAL B C 1
ATOM 1995 O O . VAL B 1 68 ? -1.274 17.766 -4.82 1 94.62 68 VAL B O 1
ATOM 1998 N N . ALA B 1 69 ? 0.883 17.141 -4.969 1 93 69 ALA B N 1
ATOM 1999 C CA . ALA B 1 69 ? 0.685 16.016 -4.059 1 93 69 ALA B CA 1
ATOM 2000 C C . ALA B 1 69 ? 0.693 16.484 -2.605 1 93 69 ALA B C 1
ATOM 2002 O O . ALA B 1 69 ? 1.357 17.469 -2.266 1 93 69 ALA B O 1
ATOM 2003 N N . PHE B 1 70 ? -0.048 15.797 -1.775 1 93.88 70 PHE B N 1
ATOM 2004 C CA . PHE B 1 70 ? -0.058 16.062 -0.342 1 93.88 70 PHE B CA 1
ATOM 2005 C C . PHE B 1 70 ? 1.363 16.141 0.205 1 93.88 70 PHE B C 1
ATOM 2007 O O . PHE B 1 70 ? 1.684 17.016 1.003 1 93.88 70 PHE B O 1
ATOM 2014 N N . SER B 1 71 ? 2.195 15.234 -0.241 1 94.06 71 SER B N 1
ATOM 2015 C CA . SER B 1 71 ? 3.566 15.164 0.256 1 94.06 71 SER B CA 1
ATOM 2016 C C . SER B 1 71 ? 4.336 16.438 -0.051 1 94.06 71 SER B C 1
ATOM 2018 O O . SER B 1 71 ? 5.234 16.828 0.7 1 94.06 71 SER B O 1
ATOM 2020 N N . ASP B 1 72 ? 3.965 17.156 -1.081 1 94 72 ASP B N 1
ATOM 2021 C CA . ASP B 1 72 ? 4.629 18.406 -1.443 1 94 72 ASP B CA 1
ATOM 2022 C C . ASP B 1 72 ? 4.406 19.469 -0.376 1 94 72 ASP B C 1
ATOM 2024 O O . ASP B 1 72 ? 5.219 20.391 -0.231 1 94 72 ASP B O 1
ATOM 2028 N N . LEU B 1 73 ? 3.342 19.328 0.344 1 93.94 73 LEU B N 1
ATOM 2029 C CA . LEU B 1 73 ? 3.02 20.297 1.377 1 93.94 73 LEU B CA 1
ATOM 2030 C C . LEU B 1 73 ? 3.766 19.984 2.672 1 93.94 73 LEU B C 1
ATOM 2032 O O . LEU B 1 73 ? 4.074 20.891 3.447 1 93.94 73 LEU B O 1
ATOM 2036 N N . ILE B 1 74 ? 4.094 18.703 2.838 1 92.06 74 ILE B N 1
ATOM 2037 C CA . ILE B 1 74 ? 4.52 18.406 4.199 1 92.06 74 ILE B CA 1
ATOM 2038 C C . ILE B 1 74 ? 6.02 18.109 4.215 1 92.06 74 ILE B C 1
ATOM 2040 O O . ILE B 1 74 ? 6.656 18.156 5.273 1 92.06 74 ILE B O 1
ATOM 2044 N N . GLN B 1 75 ? 6.605 17.812 3.113 1 92.19 75 GLN B N 1
ATOM 2045 C CA . GLN B 1 75 ? 8.016 17.469 3.061 1 92.19 75 GLN B CA 1
ATOM 2046 C C . GLN B 1 75 ? 8.898 18.703 3.098 1 92.19 75 GLN B C 1
ATOM 2048 O O . GLN B 1 75 ? 8.492 19.781 2.633 1 92.19 75 GLN B O 1
ATOM 2053 N N . ALA B 1 76 ? 10.094 18.438 3.605 1 89.12 76 ALA B N 1
ATOM 2054 C CA . ALA B 1 76 ? 11.078 19.5 3.504 1 89.12 76 ALA B CA 1
ATOM 2055 C C . ALA B 1 76 ? 11.297 19.906 2.049 1 89.12 76 ALA B C 1
ATOM 2057 O O . ALA B 1 76 ? 11.344 19.062 1.159 1 89.12 76 ALA B O 1
ATOM 2058 N N . PRO B 1 77 ? 11.445 21.188 1.896 1 83.19 77 PRO B N 1
ATOM 2059 C CA . PRO B 1 77 ? 11.594 21.656 0.52 1 83.19 77 PRO B CA 1
ATOM 2060 C C . PRO B 1 77 ? 12.805 21.062 -0.189 1 83.19 77 PRO B C 1
ATOM 2062 O O . PRO B 1 77 ? 12.789 20.906 -1.413 1 83.19 77 PRO B O 1
ATOM 2065 N N . GLU B 1 78 ? 13.758 20.688 0.548 1 84.31 78 GLU B N 1
ATOM 2066 C CA . GLU B 1 78 ? 14.977 20.156 -0.052 1 84.31 78 GLU B CA 1
ATOM 2067 C C . GLU B 1 78 ? 14.875 18.656 -0.302 1 84.31 78 GLU B C 1
ATOM 2069 O O . GLU B 1 78 ? 15.703 18.078 -1.014 1 84.31 78 GLU B O 1
ATOM 2074 N N . ASN B 1 79 ? 13.828 18.156 0.346 1 81.25 79 ASN B N 1
ATOM 2075 C CA . ASN B 1 79 ? 13.625 16.719 0.169 1 81.25 79 ASN B CA 1
ATOM 2076 C C . ASN B 1 79 ? 12.508 16.438 -0.821 1 81.25 79 ASN B C 1
ATOM 2078 O O . ASN B 1 79 ? 11.328 16.594 -0.495 1 81.25 79 ASN B O 1
ATOM 2082 N N . ARG B 1 80 ? 12.898 15.977 -1.966 1 82.31 80 ARG B N 1
ATOM 2083 C CA . ARG B 1 80 ? 11.891 15.703 -2.98 1 82.31 80 ARG B CA 1
ATOM 2084 C C . ARG B 1 80 ? 11.805 14.211 -3.279 1 82.31 80 ARG B C 1
ATOM 2086 O O . ARG B 1 80 ? 11.195 13.805 -4.277 1 82.31 80 ARG B O 1
ATOM 2093 N N . ASP B 1 81 ? 12.492 13.453 -2.381 1 92.31 81 ASP B N 1
ATOM 2094 C CA . ASP B 1 81 ? 12.461 12.008 -2.594 1 92.31 81 ASP B CA 1
ATOM 2095 C C . ASP B 1 81 ? 11.156 11.406 -2.08 1 92.31 81 ASP B C 1
ATOM 2097 O O . ASP B 1 81 ? 11 11.195 -0.875 1 92.31 81 ASP B O 1
ATOM 2101 N N . HIS B 1 82 ? 10.289 11.031 -2.967 1 94 82 HIS B N 1
ATOM 2102 C CA . HIS B 1 82 ? 8.969 10.531 -2.609 1 94 82 HIS B CA 1
ATOM 2103 C C . HIS B 1 82 ? 9.031 9.094 -2.125 1 94 82 HIS B C 1
ATOM 2105 O O . HIS B 1 82 ? 8.055 8.562 -1.589 1 94 82 HIS B O 1
ATOM 2111 N N . SER B 1 83 ? 10.227 8.461 -2.342 1 95.75 83 SER B N 1
ATOM 2112 C CA . SER B 1 83 ? 10.383 7.082 -1.893 1 95.75 83 SER B CA 1
ATOM 2113 C C . SER B 1 83 ? 10.836 7.023 -0.438 1 95.75 83 SER B C 1
ATOM 2115 O O . SER B 1 83 ? 10.859 5.949 0.168 1 95.75 83 SER B O 1
ATOM 2117 N N . ARG B 1 84 ? 11.211 8.234 0.098 1 95 84 ARG B N 1
ATOM 2118 C CA . ARG B 1 84 ? 11.664 8.32 1.482 1 95 84 ARG B CA 1
ATOM 2119 C C . ARG B 1 84 ? 11.164 9.602 2.145 1 95 84 ARG B C 1
ATOM 2121 O O . ARG B 1 84 ? 11.961 10.406 2.621 1 95 84 ARG B O 1
ATOM 2128 N N . ILE B 1 85 ? 9.953 9.758 2.199 1 94.25 85 ILE B N 1
ATOM 2129 C CA . ILE B 1 85 ? 9.344 10.945 2.795 1 94.25 85 ILE B CA 1
ATOM 2130 C C . ILE B 1 85 ? 9.555 10.922 4.309 1 94.25 85 ILE B C 1
ATOM 2132 O O . ILE B 1 85 ? 10.328 11.719 4.844 1 94.25 85 ILE B O 1
ATOM 2136 N N . ASN B 1 86 ? 9.031 9.969 4.934 1 94.12 86 ASN B N 1
ATOM 2137 C CA . ASN B 1 86 ? 9.219 9.734 6.359 1 94.12 86 ASN B CA 1
ATOM 2138 C C . ASN B 1 86 ? 8.961 11 7.172 1 94.12 86 ASN B C 1
ATOM 2140 O O . ASN B 1 86 ? 9.805 11.422 7.965 1 94.12 86 ASN B O 1
ATOM 2144 N N . GLU B 1 87 ? 7.781 11.609 7.023 1 93.19 87 GLU B N 1
ATOM 2145 C CA . GLU B 1 87 ? 7.434 12.859 7.688 1 93.19 87 GLU B CA 1
ATOM 2146 C C . GLU B 1 87 ? 6.277 12.664 8.664 1 93.19 87 GLU B C 1
ATOM 2148 O O . GLU B 1 87 ? 5.273 12.031 8.32 1 93.19 87 GLU B O 1
ATOM 2153 N N . LEU B 1 88 ? 6.492 13.148 9.906 1 93.44 88 LEU B N 1
ATOM 2154 C CA . LEU B 1 88 ? 5.422 13.164 10.891 1 93.44 88 LEU B CA 1
ATOM 2155 C C . LEU B 1 88 ? 4.305 14.117 10.477 1 93.44 88 LEU B C 1
ATOM 2157 O O . LEU B 1 88 ? 4.512 15.328 10.406 1 93.44 88 LEU B O 1
ATOM 2161 N N . ALA B 1 89 ? 3.117 13.547 10.289 1 93.12 89 ALA B N 1
ATOM 2162 C CA . ALA B 1 89 ? 2.045 14.375 9.727 1 93.12 89 ALA B CA 1
ATOM 2163 C C . ALA B 1 89 ? 0.932 14.586 10.75 1 93.12 89 ALA B C 1
ATOM 2165 O O . ALA B 1 89 ? 0.102 15.484 10.594 1 93.12 89 ALA B O 1
ATOM 2166 N N . TRP B 1 90 ? 0.909 13.758 11.781 1 92.81 90 TRP B N 1
ATOM 2167 C CA . TRP B 1 90 ? -0.122 13.875 12.812 1 92.81 90 TRP B CA 1
ATOM 2168 C C . TRP B 1 90 ? 0.398 13.398 14.164 1 92.81 90 TRP B C 1
ATOM 2170 O O . TRP B 1 90 ? 1.09 12.375 14.242 1 92.81 90 TRP B O 1
ATOM 2180 N N . ALA B 1 91 ? 0.094 14.109 15.18 1 93.56 91 ALA B N 1
ATOM 2181 C CA . ALA B 1 91 ? 0.329 13.727 16.562 1 93.56 91 ALA B CA 1
ATOM 2182 C C . ALA B 1 91 ? -0.982 13.648 17.344 1 93.56 91 ALA B C 1
ATOM 2184 O O . ALA B 1 91 ? -1.768 14.602 17.344 1 93.56 91 ALA B O 1
ATOM 2185 N N . GLY B 1 92 ? -1.179 12.508 17.969 1 92.81 92 GLY B N 1
ATOM 2186 C CA . GLY B 1 92 ? -2.428 12.312 18.688 1 92.81 92 GLY B CA 1
ATOM 2187 C C . GLY B 1 92 ? -2.465 13.023 20.031 1 92.81 92 GLY B C 1
ATOM 2188 O O . GLY B 1 92 ? -1.566 13.805 20.344 1 92.81 92 GLY B O 1
ATOM 2189 N N . THR B 1 93 ? -3.617 12.805 20.703 1 93.56 93 THR B N 1
ATOM 2190 C CA . THR B 1 93 ? -3.848 13.445 21.984 1 93.56 93 THR B CA 1
ATOM 2191 C C . THR B 1 93 ? -3.012 12.781 23.078 1 93.56 93 THR B C 1
ATOM 2193 O O . THR B 1 93 ? -2.521 13.461 23.984 1 93.56 93 THR B O 1
ATOM 2196 N N . ILE B 1 94 ? -2.844 11.531 22.938 1 95.81 94 ILE B N 1
ATOM 2197 C CA . ILE B 1 94 ? -2.066 10.773 23.906 1 95.81 94 ILE B CA 1
ATOM 2198 C C . ILE B 1 94 ? -0.643 10.578 23.391 1 95.81 94 ILE B C 1
ATOM 2200 O O . ILE B 1 94 ? -0.443 10.188 22.234 1 95.81 94 ILE B O 1
ATOM 2204 N N . PRO B 1 95 ? 0.372 10.875 24.297 1 94.56 95 PRO B N 1
ATOM 2205 C CA . PRO B 1 95 ? 1.762 10.719 23.859 1 94.56 95 PRO B CA 1
ATOM 2206 C C . PRO B 1 95 ? 2.035 9.359 23.219 1 94.56 95 PRO B C 1
ATOM 2208 O O . PRO B 1 95 ? 1.552 8.336 23.719 1 94.56 95 PRO B O 1
ATOM 2211 N N . GLY B 1 96 ? 2.762 9.398 22.141 1 95.19 96 GLY B N 1
ATOM 2212 C CA . GLY B 1 96 ? 3.082 8.172 21.422 1 95.19 96 GLY B CA 1
ATOM 2213 C C . GLY B 1 96 ? 2.223 7.965 20.188 1 95.19 96 GLY B C 1
ATOM 2214 O O . GLY B 1 96 ? 2.59 7.203 19.281 1 95.19 96 GLY B O 1
ATOM 2215 N N . SER B 1 97 ? 1.065 8.586 20.203 1 97.62 97 SER B N 1
ATOM 2216 C CA . SER B 1 97 ? 0.205 8.5 19.016 1 97.62 97 SER B CA 1
ATOM 2217 C C . SER B 1 97 ? 0.716 9.391 17.891 1 97.62 97 SER B C 1
ATOM 2219 O O . SER B 1 97 ? 0.956 10.586 18.094 1 97.62 97 SER B O 1
ATOM 2221 N N . LYS B 1 98 ? 0.858 8.797 16.703 1 97.12 98 LYS B N 1
ATOM 2222 C CA . LYS B 1 98 ? 1.393 9.555 15.578 1 97.12 98 LYS B CA 1
ATOM 2223 C C . LYS B 1 98 ? 1.062 8.875 14.25 1 97.12 98 LYS B C 1
ATOM 2225 O O . LYS B 1 98 ? 0.754 7.68 14.219 1 97.12 98 LYS B O 1
ATOM 2230 N N . ALA B 1 99 ? 1.086 9.664 13.234 1 96.94 99 ALA B N 1
ATOM 2231 C CA . ALA B 1 99 ? 1.021 9.188 11.859 1 96.94 99 ALA B CA 1
ATOM 2232 C C . ALA B 1 99 ? 2.191 9.719 11.031 1 96.94 99 ALA B C 1
ATOM 2234 O O . ALA B 1 99 ? 2.484 10.914 11.062 1 96.94 99 ALA B O 1
ATOM 2235 N N . VAL B 1 100 ? 2.861 8.812 10.367 1 96.94 100 VAL B N 1
ATOM 2236 C CA . VAL B 1 100 ? 4.02 9.156 9.547 1 96.94 100 VAL B CA 1
ATOM 2237 C C . VAL B 1 100 ? 3.754 8.781 8.094 1 96.94 100 VAL B C 1
ATOM 2239 O O . VAL B 1 100 ? 3.385 7.645 7.793 1 96.94 100 VAL B O 1
ATOM 2242 N N . LEU B 1 101 ? 3.865 9.766 7.211 1 96.81 101 LEU B N 1
ATOM 2243 C CA . LEU B 1 101 ? 3.881 9.445 5.785 1 96.81 101 LEU B CA 1
ATOM 2244 C C . LEU B 1 101 ? 5.25 8.93 5.363 1 96.81 101 LEU B C 1
ATOM 2246 O O . LEU B 1 101 ? 6.238 9.664 5.391 1 96.81 101 LEU B O 1
ATOM 2250 N N . LEU B 1 102 ? 5.277 7.711 4.918 1 97.75 102 LEU B N 1
ATOM 2251 C CA . LEU B 1 102 ? 6.555 7.051 4.672 1 97.75 102 LEU B CA 1
ATOM 2252 C C . LEU B 1 102 ? 7.016 7.273 3.236 1 97.75 102 LEU B C 1
ATOM 2254 O O . LEU B 1 102 ? 8.172 7.641 3.002 1 97.75 102 LEU B O 1
ATOM 2258 N N . ALA B 1 103 ? 6.137 7.066 2.318 1 97.94 103 ALA B N 1
ATOM 2259 C CA . ALA B 1 103 ? 6.469 7.129 0.897 1 97.94 103 ALA B CA 1
ATOM 2260 C C . ALA B 1 103 ? 5.211 7.316 0.05 1 97.94 103 ALA B C 1
ATOM 2262 O O . ALA B 1 103 ? 4.094 7.145 0.54 1 97.94 103 ALA B O 1
ATOM 2263 N N . ARG B 1 104 ? 5.422 7.672 -1.101 1 96.94 104 ARG B N 1
ATOM 2264 C CA . ARG B 1 104 ? 4.367 7.809 -2.102 1 96.94 104 ARG B CA 1
ATOM 2265 C C . ARG B 1 104 ? 4.848 7.336 -3.469 1 96.94 104 ARG B C 1
ATOM 2267 O O . ARG B 1 104 ? 5.984 7.602 -3.859 1 96.94 104 ARG B O 1
ATOM 2274 N N . ALA B 1 105 ? 3.975 6.648 -4.188 1 97.38 105 ALA B N 1
ATOM 2275 C CA . ALA B 1 105 ? 4.301 6.223 -5.547 1 97.38 105 ALA B CA 1
ATOM 2276 C C . ALA B 1 105 ? 3.186 6.594 -6.52 1 97.38 105 ALA B C 1
ATOM 2278 O O . ALA B 1 105 ? 2.004 6.492 -6.188 1 97.38 105 ALA B O 1
ATOM 2279 N N . ILE B 1 106 ? 3.615 6.941 -7.68 1 95.56 106 ILE B N 1
ATOM 2280 C CA . ILE B 1 106 ? 2.648 7.137 -8.75 1 95.56 106 ILE B CA 1
ATOM 2281 C C . ILE B 1 106 ? 2.033 5.797 -9.148 1 95.56 106 ILE B C 1
ATOM 2283 O O . ILE B 1 106 ? 2.738 4.789 -9.258 1 95.56 106 ILE B O 1
ATOM 2287 N N . ALA B 1 107 ? 0.75 5.789 -9.25 1 96.31 107 ALA B N 1
ATOM 2288 C CA . ALA B 1 107 ? -0.002 4.609 -9.672 1 96.31 107 ALA B CA 1
ATOM 2289 C C . ALA B 1 107 ? -0.96 4.949 -10.805 1 96.31 107 ALA B C 1
ATOM 2291 O O . ALA B 1 107 ? -1.658 5.965 -10.758 1 96.31 107 ALA B O 1
ATOM 2292 N N . ARG B 1 108 ? -1.026 4.035 -11.797 1 94.88 108 ARG B N 1
ATOM 2293 C CA . ARG B 1 108 ? -1.828 4.352 -12.969 1 94.88 108 ARG B CA 1
ATOM 2294 C C . ARG B 1 108 ? -2.924 3.311 -13.18 1 94.88 108 ARG B C 1
ATOM 2296 O O . ARG B 1 108 ? -3.875 3.547 -13.93 1 94.88 108 ARG B O 1
ATOM 2303 N N . ARG B 1 109 ? -2.748 2.225 -12.5 1 94.81 109 ARG B N 1
ATOM 2304 C CA . ARG B 1 109 ? -3.715 1.16 -12.75 1 94.81 109 ARG B CA 1
ATOM 2305 C C . ARG B 1 109 ? -4.273 0.61 -11.438 1 94.81 109 ARG B C 1
ATOM 2307 O O . ARG B 1 109 ? -5.484 0.663 -11.203 1 94.81 109 ARG B O 1
ATOM 2314 N N . GLU B 1 110 ? -3.406 0.058 -10.625 1 96.5 110 GLU B N 1
ATOM 2315 C CA . GLU B 1 110 ? -3.854 -0.571 -9.383 1 96.5 110 GLU B CA 1
ATOM 2316 C C . GLU B 1 110 ? -2.709 -0.69 -8.383 1 96.5 110 GLU B C 1
ATOM 2318 O O . GLU B 1 110 ? -1.554 -0.413 -8.711 1 96.5 110 GLU B O 1
ATOM 2323 N N . VAL B 1 111 ? -3.039 -1.049 -7.18 1 97.94 111 VAL B N 1
ATOM 2324 C CA . VAL B 1 111 ? -2.072 -1.445 -6.164 1 97.94 111 VAL B CA 1
ATOM 2325 C C . VAL B 1 111 ? -2.482 -2.785 -5.555 1 97.94 111 VAL B C 1
ATOM 2327 O O . VAL B 1 111 ? -3.662 -3.008 -5.27 1 97.94 111 VAL B O 1
ATOM 2330 N N . GLU B 1 112 ? -1.544 -3.656 -5.477 1 97.88 112 GLU B N 1
ATOM 2331 C CA . GLU B 1 112 ? -1.713 -4.945 -4.812 1 97.88 112 GLU B CA 1
ATOM 2332 C C . GLU B 1 112 ? -1.089 -4.93 -3.418 1 97.88 112 GLU B C 1
ATOM 2334 O O . GLU B 1 112 ? 0.056 -4.504 -3.248 1 97.88 112 GLU B O 1
ATOM 2339 N N . LEU B 1 113 ? -1.854 -5.371 -2.445 1 98.69 113 LEU B N 1
ATOM 2340 C CA . LEU B 1 113 ? -1.356 -5.551 -1.086 1 98.69 113 LEU B CA 1
ATOM 2341 C C . LEU B 1 113 ? -1.017 -7.012 -0.818 1 98.69 113 LEU B C 1
ATOM 2343 O O . LEU B 1 113 ? -1.889 -7.879 -0.899 1 98.69 113 LEU B O 1
ATOM 2347 N N . TRP B 1 114 ? 0.297 -7.258 -0.461 1 98.5 114 TRP B N 1
ATOM 2348 C CA . TRP B 1 114 ? 0.797 -8.609 -0.219 1 98.5 114 TRP B CA 1
ATOM 2349 C C . TRP B 1 114 ? 1.335 -8.742 1.201 1 98.5 114 TRP B C 1
ATOM 2351 O O . TRP B 1 114 ? 1.841 -7.773 1.774 1 98.5 114 TRP B O 1
ATOM 2361 N N . GLU B 1 115 ? 1.232 -9.953 1.698 1 98.69 115 GLU B N 1
ATOM 2362 C CA . GLU B 1 115 ? 2.035 -10.344 2.854 1 98.69 115 GLU B CA 1
ATOM 2363 C C . GLU B 1 115 ? 3.01 -11.461 2.496 1 98.69 115 GLU B C 1
ATOM 2365 O O . GLU B 1 115 ? 2.623 -12.461 1.88 1 98.69 115 GLU B O 1
ATOM 2370 N N . PHE B 1 116 ? 4.238 -11.273 2.883 1 98.62 116 PHE B N 1
ATOM 2371 C CA . PHE B 1 116 ? 5.262 -12.305 2.719 1 98.62 116 PHE B CA 1
ATOM 2372 C C . PHE B 1 116 ? 5.746 -12.805 4.074 1 98.62 116 PHE B C 1
ATOM 2374 O O . PHE B 1 116 ? 5.934 -12.016 5.004 1 98.62 116 PHE B O 1
ATOM 2381 N N . CYS B 1 117 ? 5.906 -14.047 4.152 1 98.69 117 CYS B N 1
ATOM 2382 C CA . CYS B 1 117 ? 6.645 -14.703 5.223 1 98.69 117 CYS B CA 1
ATOM 2383 C C . CYS B 1 117 ? 7.77 -15.562 4.656 1 98.69 117 CYS B C 1
ATOM 2385 O O . CYS B 1 117 ? 7.543 -16.375 3.76 1 98.69 117 CYS B O 1
ATOM 2387 N N . LEU B 1 118 ? 8.984 -15.328 5.148 1 98.69 118 LEU B N 1
ATOM 2388 C CA . LEU B 1 118 ? 10.133 -16.125 4.727 1 98.69 118 LEU B CA 1
ATOM 2389 C C . LEU B 1 118 ? 10.812 -16.781 5.93 1 98.69 118 LEU B C 1
ATOM 2391 O O . LEU B 1 118 ? 11.195 -16.078 6.875 1 98.69 118 LEU B O 1
ATOM 2395 N N . ALA B 1 119 ? 10.914 -18.094 5.867 1 98.62 119 ALA B N 1
ATOM 2396 C CA . ALA B 1 119 ? 11.703 -18.812 6.867 1 98.62 119 ALA B CA 1
ATOM 2397 C C . ALA B 1 119 ? 13.188 -18.469 6.742 1 98.62 119 ALA B C 1
ATOM 2399 O O . ALA B 1 119 ? 13.641 -18.016 5.691 1 98.62 119 ALA B O 1
ATOM 2400 N N . PRO B 1 120 ? 13.953 -18.688 7.906 1 98.62 120 PRO B N 1
ATOM 2401 C CA . PRO B 1 120 ? 15.398 -18.453 7.844 1 98.62 120 PRO B CA 1
ATOM 2402 C C . PRO B 1 120 ? 16.062 -19.156 6.672 1 98.62 120 PRO B C 1
ATOM 2404 O O . PRO B 1 120 ? 15.898 -20.375 6.508 1 98.62 120 PRO B O 1
ATOM 2407 N N . GLY B 1 121 ? 16.719 -18.359 5.836 1 98.31 121 GLY B N 1
ATOM 2408 C CA . GLY B 1 121 ? 17.484 -18.922 4.738 1 98.31 121 GLY B CA 1
ATOM 2409 C C . GLY B 1 121 ? 16.719 -18.953 3.428 1 98.31 121 GLY B C 1
ATOM 2410 O O . GLY B 1 121 ? 17.297 -19.219 2.373 1 98.31 121 GLY B O 1
ATOM 2411 N N . ASP B 1 122 ? 15.398 -18.688 3.406 1 98.31 122 ASP B N 1
ATOM 2412 C CA . ASP B 1 122 ? 14.602 -18.734 2.186 1 98.31 122 ASP B CA 1
ATOM 2413 C C . ASP B 1 122 ? 14.602 -17.391 1.468 1 98.31 122 ASP B C 1
ATOM 2415 O O . ASP B 1 122 ? 15.078 -16.391 2.01 1 98.31 122 ASP B O 1
ATOM 2419 N N . ALA B 1 123 ? 14.195 -17.406 0.191 1 98.25 123 ALA B N 1
ATOM 2420 C CA . ALA B 1 123 ? 14.188 -16.203 -0.631 1 98.25 123 ALA B CA 1
ATOM 2421 C C . ALA B 1 123 ? 13.117 -16.281 -1.714 1 98.25 123 ALA B C 1
ATOM 2423 O O . ALA B 1 123 ? 12.711 -17.375 -2.115 1 98.25 123 ALA B O 1
ATOM 2424 N N . TYR B 1 124 ? 12.648 -15.156 -2.076 1 97.25 124 TYR B N 1
ATOM 2425 C CA . TYR B 1 124 ? 11.766 -15.023 -3.229 1 97.25 124 TYR B CA 1
ATOM 2426 C C . TYR B 1 124 ? 12.438 -14.234 -4.344 1 97.25 124 TYR B C 1
ATOM 2428 O O . TYR B 1 124 ? 12.828 -13.078 -4.148 1 97.25 124 TYR B O 1
ATOM 2436 N N . VAL B 1 125 ? 12.492 -14.883 -5.477 1 95.88 125 VAL B N 1
ATOM 2437 C CA . VAL B 1 125 ? 13.141 -14.258 -6.629 1 95.88 125 VAL B CA 1
ATOM 2438 C C . VAL B 1 125 ? 12.078 -13.664 -7.551 1 95.88 125 VAL B C 1
ATOM 2440 O O . VAL B 1 125 ? 11.148 -14.359 -7.977 1 95.88 125 VAL B O 1
ATOM 2443 N N . SER B 1 126 ? 12.266 -12.344 -7.82 1 94.44 126 SER B N 1
ATOM 2444 C CA . SER B 1 126 ? 11.328 -11.641 -8.688 1 94.44 126 SER B CA 1
ATOM 2445 C C . SER B 1 126 ? 11.984 -11.227 -9.992 1 94.44 126 SER B C 1
ATOM 2447 O O . SER B 1 126 ? 13.047 -10.602 -9.992 1 94.44 126 SER B O 1
ATOM 2449 N N . GLU B 1 127 ? 11.273 -11.57 -11.039 1 93.19 127 GLU B N 1
ATOM 2450 C CA . GLU B 1 127 ? 11.68 -11.008 -12.32 1 93.19 127 GLU B CA 1
ATOM 2451 C C . GLU B 1 127 ? 11.359 -9.516 -12.398 1 93.19 127 GLU B C 1
ATOM 2453 O O . GLU B 1 127 ? 10.656 -8.984 -11.539 1 93.19 127 GLU B O 1
ATOM 2458 N N . ALA B 1 128 ? 11.914 -8.883 -13.461 1 94.62 128 ALA B N 1
ATOM 2459 C CA . ALA B 1 128 ? 11.656 -7.453 -13.641 1 94.62 128 ALA B CA 1
ATOM 2460 C C . ALA B 1 128 ? 10.188 -7.207 -13.977 1 94.62 128 ALA B C 1
ATOM 2462 O O . ALA B 1 128 ? 9.617 -7.879 -14.844 1 94.62 128 ALA B O 1
ATOM 2463 N N . ASP B 1 129 ? 9.656 -6.211 -13.297 1 93.5 129 ASP B N 1
ATOM 2464 C CA . ASP B 1 129 ? 8.328 -5.73 -13.672 1 93.5 129 ASP B CA 1
ATOM 2465 C C . ASP B 1 129 ? 8.406 -4.77 -14.852 1 93.5 129 ASP B C 1
ATOM 2467 O O . ASP B 1 129 ? 9.492 -4.352 -15.25 1 93.5 129 ASP B O 1
ATOM 2471 N N . PRO B 1 130 ? 7.238 -4.535 -15.406 1 91.38 130 PRO B N 1
ATOM 2472 C CA . PRO B 1 130 ? 7.215 -3.533 -16.469 1 91.38 130 PRO B CA 1
ATOM 2473 C C . PRO B 1 130 ? 7.695 -2.16 -16 1 91.38 130 PRO B C 1
ATOM 2475 O O . PRO B 1 130 ? 7.703 -1.882 -14.805 1 91.38 130 PRO B O 1
ATOM 2478 N N . GLU B 1 131 ? 8.078 -1.288 -16.969 1 94.69 131 GLU B N 1
ATOM 2479 C CA . GLU B 1 131 ? 8.492 0.08 -16.688 1 94.69 131 GLU B CA 1
ATOM 2480 C C . GLU B 1 131 ? 7.402 0.847 -15.945 1 94.69 131 GLU B C 1
ATOM 2482 O O . GLU B 1 131 ? 6.223 0.737 -16.281 1 94.69 131 GLU B O 1
ATOM 2487 N N . GLY B 1 132 ? 7.801 1.608 -14.984 1 94.38 132 GLY B N 1
ATOM 2488 C CA . GLY B 1 132 ? 6.859 2.443 -14.258 1 94.38 132 GLY B CA 1
ATOM 2489 C C . GLY B 1 132 ? 6.336 1.789 -12.992 1 94.38 132 GLY B C 1
ATOM 2490 O O . GLY B 1 132 ? 5.738 2.455 -12.148 1 94.38 132 GLY B O 1
ATOM 2491 N N . TRP B 1 133 ? 6.559 0.515 -12.836 1 95.88 133 TRP B N 1
ATOM 2492 C CA . TRP B 1 133 ? 6.121 -0.185 -11.633 1 95.88 133 TRP B CA 1
ATOM 2493 C C . TRP B 1 133 ? 7.066 0.098 -10.469 1 95.88 133 TRP B C 1
ATOM 2495 O O . TRP B 1 133 ? 8.242 0.394 -10.672 1 95.88 133 TRP B O 1
ATOM 2505 N N . SER B 1 134 ? 6.543 0.078 -9.312 1 98.06 134 SER B N 1
ATOM 2506 C CA . SER B 1 134 ? 7.348 0.185 -8.102 1 98.06 134 SER B CA 1
ATOM 2507 C C . SER B 1 134 ? 6.816 -0.728 -7 1 98.06 134 SER B C 1
ATOM 2509 O O . SER B 1 134 ? 5.68 -1.2 -7.078 1 98.06 134 SER B O 1
ATOM 2511 N N . GLU B 1 135 ? 7.676 -0.983 -6.059 1 98.25 135 GLU B N 1
ATOM 2512 C CA . GLU B 1 135 ? 7.297 -1.767 -4.887 1 98.25 135 GLU B CA 1
ATOM 2513 C C . GLU B 1 135 ? 7.645 -1.032 -3.596 1 98.25 135 GLU B C 1
ATOM 2515 O O . GLU B 1 135 ? 8.68 -0.375 -3.51 1 98.25 135 GLU B O 1
ATOM 2520 N N . GLN B 1 136 ? 6.719 -1.062 -2.689 1 98.69 136 GLN B N 1
ATOM 2521 C CA . GLN B 1 136 ? 6.922 -0.575 -1.329 1 98.69 136 GLN B CA 1
ATOM 2522 C C . GLN B 1 136 ? 6.891 -1.722 -0.323 1 98.69 136 GLN B C 1
ATOM 2524 O O . GLN B 1 136 ? 5.922 -2.48 -0.268 1 98.69 136 GLN B O 1
ATOM 2529 N N . VAL B 1 137 ? 7.988 -1.828 0.445 1 98.81 137 VAL B N 1
ATOM 2530 C CA . VAL B 1 137 ? 8.008 -2.873 1.463 1 98.81 137 VAL B CA 1
ATOM 2531 C C . VAL B 1 137 ? 8.031 -2.242 2.854 1 98.81 137 VAL B C 1
ATOM 2533 O O . VAL B 1 137 ? 8.625 -1.179 3.047 1 98.81 137 VAL B O 1
ATOM 2536 N N . TYR B 1 138 ? 7.371 -2.818 3.775 1 98.88 138 TYR B N 1
ATOM 2537 C CA . TYR B 1 138 ? 7.379 -2.512 5.199 1 98.88 138 TYR B CA 1
ATOM 2538 C C . TYR B 1 138 ? 7.59 -3.771 6.031 1 98.88 138 TYR B C 1
ATOM 2540 O O . TYR B 1 138 ? 6.781 -4.699 5.977 1 98.88 138 TYR B O 1
ATOM 2548 N N . VAL B 1 139 ? 8.664 -3.816 6.832 1 98.88 139 VAL B N 1
ATOM 2549 C CA . VAL B 1 139 ? 9 -5.027 7.57 1 98.88 139 VAL B CA 1
ATOM 2550 C C . VAL B 1 139 ? 8.273 -5.031 8.914 1 98.88 139 VAL B C 1
ATOM 2552 O O . VAL B 1 139 ? 8.391 -4.082 9.695 1 98.88 139 VAL B O 1
ATOM 2555 N N . VAL B 1 140 ? 7.523 -6.094 9.094 1 98.62 140 VAL B N 1
ATOM 2556 C CA . VAL B 1 140 ? 6.746 -6.27 10.312 1 98.62 140 VAL B CA 1
ATOM 2557 C C . VAL B 1 140 ? 7.609 -6.93 11.391 1 98.62 140 VAL B C 1
ATOM 2559 O O . VAL B 1 140 ? 7.633 -6.484 12.539 1 98.62 140 VAL B O 1
ATOM 2562 N N . GLU B 1 141 ? 8.258 -7.961 10.992 1 98.06 141 GLU B N 1
ATOM 2563 C CA . GLU B 1 141 ? 9.141 -8.758 11.844 1 98.06 141 GLU B CA 1
ATOM 2564 C C . GLU B 1 141 ? 10.328 -9.305 11.062 1 98.06 141 GLU B C 1
ATOM 2566 O O . GLU B 1 141 ? 10.203 -9.609 9.875 1 98.06 141 GLU B O 1
ATOM 2571 N N . GLY B 1 142 ? 11.445 -9.43 11.781 1 98.38 142 GLY B N 1
ATOM 2572 C CA . GLY B 1 142 ? 12.633 -9.938 11.109 1 98.38 142 GLY B CA 1
ATOM 2573 C C . GLY B 1 142 ? 13.367 -8.875 10.312 1 98.38 142 GLY B C 1
ATOM 2574 O O . GLY B 1 142 ? 13.211 -7.68 10.57 1 98.38 142 GLY B O 1
ATOM 2575 N N . ARG B 1 143 ? 14.32 -9.375 9.523 1 98.69 143 ARG B N 1
ATOM 2576 C CA . ARG B 1 143 ? 15.141 -8.469 8.719 1 98.69 143 ARG B CA 1
ATOM 2577 C C . ARG B 1 143 ? 15.18 -8.906 7.262 1 98.69 143 ARG B C 1
ATOM 2579 O O . ARG B 1 143 ? 15.477 -10.062 6.961 1 98.69 143 ARG B O 1
ATOM 2586 N N . LEU B 1 144 ? 14.875 -7.953 6.379 1 98.81 144 LEU B N 1
ATOM 2587 C CA . LEU B 1 144 ? 14.852 -8.203 4.945 1 98.81 144 LEU B CA 1
ATOM 2588 C C . LEU B 1 144 ? 16.156 -7.77 4.293 1 98.81 144 LEU B C 1
ATOM 2590 O O . LEU B 1 144 ? 16.641 -6.656 4.531 1 98.81 144 LEU B O 1
ATOM 2594 N N . THR B 1 145 ? 16.734 -8.656 3.605 1 98.88 145 THR B N 1
ATOM 2595 C CA . THR B 1 145 ? 17.797 -8.297 2.674 1 98.88 145 THR B CA 1
ATOM 2596 C C . THR B 1 145 ? 17.266 -8.258 1.242 1 98.88 145 THR B C 1
ATOM 2598 O O . THR B 1 145 ? 16.906 -9.297 0.678 1 98.88 145 THR B O 1
ATOM 2601 N N . LEU B 1 146 ? 17.141 -7.082 0.693 1 98.56 146 LEU B N 1
ATOM 2602 C CA . LEU B 1 146 ? 16.734 -6.895 -0.694 1 98.56 146 LEU B CA 1
ATOM 2603 C C . LEU B 1 146 ? 17.938 -6.781 -1.611 1 98.56 146 LEU B C 1
ATOM 2605 O O . LEU B 1 146 ? 18.75 -5.863 -1.462 1 98.56 146 LEU B O 1
ATOM 2609 N N . ARG B 1 147 ? 18.016 -7.695 -2.578 1 98.19 147 ARG B N 1
ATOM 2610 C CA . ARG B 1 147 ? 19.156 -7.73 -3.471 1 98.19 147 ARG B CA 1
ATOM 2611 C C . ARG B 1 147 ? 18.75 -7.406 -4.906 1 98.19 147 ARG B C 1
ATOM 2613 O O . ARG B 1 147 ? 17.719 -7.855 -5.375 1 98.19 147 ARG B O 1
ATOM 2620 N N . PHE B 1 148 ? 19.594 -6.629 -5.512 1 97.06 148 PHE B N 1
ATOM 2621 C CA . PHE B 1 148 ? 19.422 -6.238 -6.906 1 97.06 148 PHE B CA 1
ATOM 2622 C C . PHE B 1 148 ? 20.562 -6.746 -7.762 1 97.06 148 PHE B C 1
ATOM 2624 O O . PHE B 1 148 ? 21.5 -7.383 -7.254 1 97.06 148 PHE B O 1
ATOM 2631 N N . ALA B 1 149 ? 20.375 -6.605 -9.07 1 93.19 149 ALA B N 1
ATOM 2632 C CA . ALA B 1 149 ? 21.484 -6.965 -9.953 1 93.19 149 ALA B CA 1
ATOM 2633 C C . ALA B 1 149 ? 22.719 -6.109 -9.672 1 93.19 149 ALA B C 1
ATOM 2635 O O . ALA B 1 149 ? 22.594 -4.93 -9.328 1 93.19 149 ALA B O 1
ATOM 2636 N N . GLU B 1 150 ? 23.891 -6.711 -9.836 1 88.62 150 GLU B N 1
ATOM 2637 C CA . GLU B 1 150 ? 25.125 -5.961 -9.672 1 88.62 150 GLU B CA 1
ATOM 2638 C C . GLU B 1 150 ? 25.203 -4.789 -10.648 1 88.62 150 GLU B C 1
ATOM 2640 O O . GLU B 1 150 ? 24.719 -4.887 -11.773 1 88.62 150 GLU B O 1
ATOM 2645 N N . PRO B 1 151 ? 25.688 -3.617 -10.133 1 91.19 151 PRO B N 1
ATOM 2646 C CA . PRO B 1 151 ? 26.484 -3.381 -8.93 1 91.19 151 PRO B CA 1
ATOM 2647 C C . PRO B 1 151 ? 25.672 -2.76 -7.793 1 91.19 151 PRO B C 1
ATOM 2649 O O . PRO B 1 151 ? 26.234 -2.191 -6.859 1 91.19 151 PRO B O 1
ATOM 2652 N N . ALA B 1 152 ? 24.406 -2.854 -7.902 1 90.88 152 ALA B N 1
ATOM 2653 C CA . ALA B 1 152 ? 23.625 -2.219 -6.852 1 90.88 152 ALA B CA 1
ATOM 2654 C C . ALA B 1 152 ? 23.859 -2.895 -5.504 1 90.88 152 ALA B C 1
ATOM 2656 O O . ALA B 1 152 ? 23.953 -4.121 -5.426 1 90.88 152 ALA B O 1
ATOM 2657 N N . ALA B 1 153 ? 23.984 -2.105 -4.445 1 93.31 153 ALA B N 1
ATOM 2658 C CA . ALA B 1 153 ? 24.156 -2.641 -3.098 1 93.31 153 ALA B CA 1
ATOM 2659 C C . ALA B 1 153 ? 22.859 -3.234 -2.57 1 93.31 153 ALA B C 1
ATOM 2661 O O . ALA B 1 153 ? 21.766 -2.746 -2.891 1 93.31 153 ALA B O 1
ATOM 2662 N N . ALA B 1 154 ? 23.062 -4.238 -1.764 1 96.88 154 ALA B N 1
ATOM 2663 C CA . ALA B 1 154 ? 21.906 -4.805 -1.086 1 96.88 154 ALA B CA 1
ATOM 2664 C C . ALA B 1 154 ? 21.344 -3.832 -0.051 1 96.88 154 ALA B C 1
ATOM 2666 O O . ALA B 1 154 ? 22.094 -3.08 0.574 1 96.88 154 ALA B O 1
ATOM 2667 N N . GLN B 1 155 ? 20.047 -3.846 0.067 1 97.94 155 GLN B N 1
ATOM 2668 C CA . GLN B 1 155 ? 19.375 -3.021 1.067 1 97.94 155 GLN B CA 1
ATOM 2669 C C . GLN B 1 155 ? 18.922 -3.865 2.252 1 97.94 155 GLN B C 1
ATOM 2671 O O . GLN B 1 155 ? 18.266 -4.898 2.068 1 97.94 155 GLN B O 1
ATOM 2676 N N . GLN B 1 156 ? 19.328 -3.426 3.445 1 98.5 156 GLN B N 1
ATOM 2677 C CA . GLN B 1 156 ? 18.812 -4.031 4.668 1 98.5 156 GLN B CA 1
ATOM 2678 C C . GLN B 1 156 ? 17.625 -3.24 5.215 1 98.5 156 GLN B C 1
ATOM 2680 O O . GLN B 1 156 ? 17.703 -2.02 5.379 1 98.5 156 GLN B O 1
ATOM 2685 N N . VAL B 1 157 ? 16.547 -3.926 5.465 1 98.56 157 VAL B N 1
ATOM 2686 C CA . VAL B 1 157 ? 15.352 -3.291 5.996 1 98.56 157 VAL B CA 1
ATOM 2687 C C . VAL B 1 157 ? 14.914 -4.004 7.273 1 98.56 157 VAL B C 1
ATOM 2689 O O . VAL B 1 157 ? 14.57 -5.191 7.238 1 98.56 157 VAL B O 1
ATOM 2692 N N . GLY B 1 158 ? 14.914 -3.311 8.406 1 98.31 158 GLY B N 1
ATOM 2693 C CA . GLY B 1 158 ? 14.578 -3.916 9.688 1 98.31 158 GLY B CA 1
ATOM 2694 C C . GLY B 1 158 ? 13.125 -3.717 10.078 1 98.31 158 GLY B C 1
ATOM 2695 O O . GLY B 1 158 ? 12.352 -3.121 9.32 1 98.31 158 GLY B O 1
ATOM 2696 N N . PRO B 1 159 ? 12.797 -4.285 11.289 1 97.81 159 PRO B N 1
ATOM 2697 C CA . PRO B 1 159 ? 11.406 -4.152 11.742 1 97.81 159 PRO B CA 1
ATOM 2698 C C . PRO B 1 159 ? 10.961 -2.697 11.859 1 97.81 159 PRO B C 1
ATOM 2700 O O . PRO B 1 159 ? 11.68 -1.877 12.445 1 97.81 159 PRO B O 1
ATOM 2703 N N . GLY B 1 160 ? 9.852 -2.385 11.266 1 97.31 160 GLY B N 1
ATOM 2704 C CA . GLY B 1 160 ? 9.328 -1.031 11.328 1 97.31 160 GLY B CA 1
ATOM 2705 C C . GLY B 1 160 ? 9.906 -0.119 10.258 1 97.31 160 GLY B C 1
ATOM 2706 O O . GLY B 1 160 ? 9.484 1.034 10.133 1 97.31 160 GLY B O 1
ATOM 2707 N N . GLU B 1 161 ? 10.836 -0.661 9.562 1 98.25 161 GLU B N 1
ATOM 2708 C CA . GLU B 1 161 ? 11.414 0.133 8.477 1 98.25 161 GLU B CA 1
ATOM 2709 C C . GLU B 1 161 ? 10.742 -0.177 7.145 1 98.25 161 GLU B C 1
ATOM 2711 O O . GLU B 1 161 ? 10.047 -1.185 7.012 1 98.25 161 GLU B O 1
ATOM 2716 N N . PHE B 1 162 ? 10.945 0.756 6.168 1 98.75 162 PHE B N 1
ATOM 2717 C CA . PHE B 1 162 ? 10.352 0.632 4.844 1 98.75 162 PHE B CA 1
ATOM 2718 C C . PHE B 1 162 ? 11.375 0.944 3.76 1 98.75 162 PHE B C 1
ATOM 2720 O O . PHE B 1 162 ? 12.43 1.516 4.043 1 98.75 162 PHE B O 1
ATOM 2727 N N . PHE B 1 163 ? 11.102 0.51 2.576 1 98.62 163 PHE B N 1
ATOM 2728 C CA . PHE B 1 163 ? 11.922 0.8 1.41 1 98.62 163 PHE B CA 1
ATOM 2729 C C . PHE B 1 163 ? 11.094 0.754 0.134 1 98.62 163 PHE B C 1
ATOM 2731 O O . PHE B 1 163 ? 10.25 -0.13 -0.032 1 98.62 163 PHE B O 1
ATOM 2738 N N . MET B 1 164 ? 11.234 1.676 -0.69 1 98.5 164 MET B N 1
ATOM 2739 C CA . MET B 1 164 ? 10.555 1.717 -1.981 1 98.5 164 MET B CA 1
ATOM 2740 C C . MET B 1 164 ? 11.562 1.776 -3.125 1 98.5 164 MET B C 1
ATOM 2742 O O . MET B 1 164 ? 12.578 2.479 -3.033 1 98.5 164 MET B O 1
ATOM 2746 N N . PHE B 1 165 ? 11.273 1.08 -4.223 1 98 165 PHE B N 1
ATOM 2747 C CA . PHE B 1 165 ? 12.195 1.029 -5.355 1 98 165 PHE B CA 1
ATOM 2748 C C . PHE B 1 165 ? 11.438 0.76 -6.652 1 98 165 PHE B C 1
ATOM 2750 O 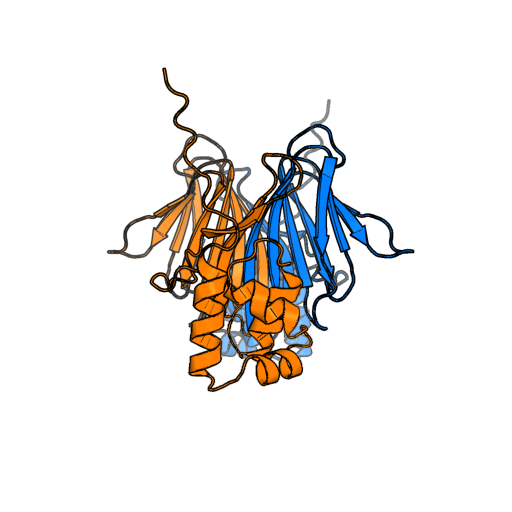O . PHE B 1 165 ? 10.375 0.146 -6.641 1 98 165 PHE B O 1
ATOM 2757 N N . PRO B 1 166 ? 12.023 1.283 -7.746 1 97.06 166 PRO B N 1
ATOM 2758 C CA . PRO B 1 166 ? 11.5 0.83 -9.031 1 97.06 166 PRO B CA 1
ATOM 2759 C C . PRO B 1 166 ? 11.719 -0.664 -9.266 1 97.06 166 PRO B C 1
ATOM 2761 O O . PRO B 1 166 ? 12.836 -1.156 -9.133 1 97.06 166 PRO B O 1
ATOM 2764 N N . SER B 1 167 ? 10.664 -1.413 -9.648 1 96.31 167 SER B N 1
ATOM 2765 C CA . SER B 1 167 ? 10.758 -2.869 -9.688 1 96.31 167 SER B CA 1
ATOM 2766 C C . SER B 1 167 ? 10.945 -3.371 -11.117 1 96.31 167 SER B C 1
ATOM 2768 O O . SER B 1 167 ? 10.812 -4.566 -11.383 1 96.31 167 SER B O 1
ATOM 2770 N N . ASN B 1 168 ? 11.242 -2.439 -12.07 1 95.81 168 ASN B N 1
ATOM 2771 C CA . ASN B 1 168 ? 11.523 -2.855 -13.445 1 95.81 168 ASN B CA 1
ATOM 2772 C C . ASN B 1 168 ? 12.93 -3.432 -13.578 1 95.81 168 ASN B C 1
ATOM 2774 O O . ASN B 1 168 ? 13.625 -3.17 -14.562 1 95.81 168 ASN B O 1
ATOM 2778 N N . GLN B 1 169 ? 13.438 -4.062 -12.594 1 95.94 169 GLN B N 1
ATOM 2779 C CA . GLN B 1 169 ? 14.727 -4.742 -12.508 1 95.94 169 GLN B CA 1
ATOM 2780 C C . GLN B 1 169 ? 14.617 -6.027 -11.695 1 95.94 169 GLN B C 1
ATOM 2782 O O . GLN B 1 169 ? 13.852 -6.098 -10.727 1 95.94 169 GLN B O 1
ATOM 2787 N N . PRO B 1 170 ? 15.469 -7.023 -12.133 1 95.88 170 PRO B N 1
ATOM 2788 C CA . PRO B 1 170 ? 15.445 -8.227 -11.297 1 95.88 170 PRO B CA 1
ATOM 2789 C C . PRO B 1 170 ? 15.828 -7.949 -9.852 1 95.88 170 PRO B C 1
ATOM 2791 O O . PRO B 1 170 ? 16.719 -7.133 -9.586 1 95.88 170 PRO B O 1
ATOM 2794 N N . HIS B 1 171 ? 15.148 -8.594 -8.906 1 97.69 171 HIS B N 1
ATOM 2795 C CA . HIS B 1 171 ? 15.43 -8.398 -7.488 1 97.69 171 HIS B CA 1
ATOM 2796 C C . HIS B 1 171 ? 15.016 -9.617 -6.668 1 97.69 171 HIS B C 1
ATOM 2798 O O . HIS B 1 171 ? 14.289 -10.484 -7.164 1 97.69 171 HIS B O 1
ATOM 2804 N N . ARG B 1 172 ? 15.586 -9.695 -5.512 1 97.75 172 ARG B N 1
ATOM 2805 C CA . ARG B 1 172 ? 15.312 -10.828 -4.641 1 97.75 172 ARG B CA 1
ATOM 2806 C C . ARG B 1 172 ? 15.047 -10.375 -3.207 1 97.75 172 ARG B C 1
ATOM 2808 O O . ARG B 1 172 ? 15.719 -9.469 -2.709 1 97.75 172 ARG B O 1
ATOM 2815 N N . TYR B 1 173 ? 14.023 -10.969 -2.643 1 98.62 173 TYR B N 1
ATOM 2816 C CA . TYR B 1 173 ? 13.766 -10.82 -1.214 1 98.62 173 TYR B CA 1
ATOM 2817 C C . TYR B 1 173 ? 14.375 -11.977 -0.426 1 98.62 173 TYR B C 1
ATOM 2819 O O . TYR B 1 173 ? 13.977 -13.133 -0.595 1 98.62 173 TYR B O 1
ATOM 2827 N N . CYS B 1 174 ? 15.281 -11.656 0.512 1 98.75 174 CYS B N 1
ATOM 2828 C CA . CYS B 1 174 ? 16.016 -12.719 1.192 1 98.75 174 CYS B CA 1
ATOM 2829 C C . CYS B 1 174 ? 15.867 -12.602 2.705 1 98.75 174 CYS B C 1
ATOM 2831 O O . CYS B 1 174 ? 15.914 -11.5 3.254 1 98.75 174 CYS B O 1
ATOM 2833 N N . ASN B 1 175 ? 15.656 -13.742 3.361 1 98.81 175 ASN B N 1
ATOM 2834 C CA . ASN B 1 175 ? 15.828 -13.844 4.805 1 98.81 175 ASN B CA 1
ATOM 2835 C C . ASN B 1 175 ? 17.156 -14.484 5.172 1 98.81 175 ASN B C 1
ATOM 2837 O O . ASN B 1 175 ? 17.266 -15.703 5.25 1 98.81 175 ASN B O 1
ATOM 2841 N N . GLU B 1 176 ? 18.078 -13.609 5.492 1 98.25 176 GLU B N 1
ATOM 2842 C CA . GLU B 1 176 ? 19.422 -14.086 5.812 1 98.25 176 GLU B CA 1
ATOM 2843 C C . GLU B 1 176 ? 19.656 -14.125 7.32 1 98.25 176 GLU B C 1
ATOM 2845 O O . GLU B 1 176 ? 20.766 -14.375 7.781 1 98.25 176 GLU B O 1
ATOM 2850 N N . ALA B 1 177 ? 18.641 -13.797 8.07 1 97.88 177 ALA B N 1
ATOM 2851 C CA . ALA B 1 177 ? 18.688 -13.867 9.523 1 97.88 177 ALA B CA 1
ATOM 2852 C C . ALA B 1 177 ? 18.25 -15.242 10.023 1 97.88 177 ALA B C 1
ATOM 2854 O O . ALA B 1 177 ? 17.984 -16.141 9.227 1 97.88 177 ALA B O 1
ATOM 2855 N N . ASP B 1 178 ? 18.219 -15.43 11.375 1 97.81 178 ASP B N 1
ATOM 2856 C CA . ASP B 1 178 ? 17.922 -16.719 11.977 1 97.81 178 ASP B CA 1
ATOM 2857 C C . ASP B 1 178 ? 16.5 -16.766 12.516 1 97.81 178 ASP B C 1
ATOM 2859 O O . ASP B 1 178 ? 16.094 -17.719 13.172 1 97.81 178 ASP B O 1
ATOM 2863 N N . THR B 1 179 ? 15.766 -15.742 12.25 1 98 179 THR B N 1
ATOM 2864 C CA . THR B 1 179 ? 14.367 -15.68 12.648 1 98 179 THR B CA 1
ATOM 2865 C C . THR B 1 179 ? 13.469 -15.445 11.438 1 98 179 THR B C 1
ATOM 2867 O O . THR B 1 179 ? 13.945 -15.016 10.375 1 98 179 THR B O 1
ATOM 2870 N N . THR B 1 180 ? 12.172 -15.742 11.586 1 98.44 180 THR B N 1
ATOM 2871 C CA . THR B 1 180 ? 11.211 -15.555 10.5 1 98.44 180 THR B CA 1
ATOM 2872 C C . THR B 1 180 ? 11.117 -14.086 10.102 1 98.44 180 THR B C 1
ATOM 2874 O O . THR B 1 180 ? 11.109 -13.203 10.961 1 98.44 180 THR B O 1
ATOM 2877 N N . LEU B 1 181 ? 11.125 -13.875 8.805 1 98.81 181 LEU B N 1
ATOM 2878 C CA . LEU B 1 181 ? 10.898 -12.555 8.227 1 98.81 181 LEU B CA 1
ATOM 2879 C C . LEU B 1 181 ? 9.461 -12.406 7.758 1 98.81 181 LEU B C 1
ATOM 2881 O O . LEU B 1 181 ? 8.945 -13.258 7.027 1 98.81 181 LEU B O 1
ATOM 2885 N N . ARG B 1 182 ? 8.727 -11.414 8.203 1 98.81 182 ARG B N 1
ATOM 2886 C CA . ARG B 1 182 ? 7.395 -11.047 7.738 1 98.81 182 ARG B CA 1
ATOM 2887 C C . ARG B 1 182 ? 7.355 -9.594 7.27 1 98.81 182 ARG B C 1
ATOM 2889 O O . ARG B 1 182 ? 7.828 -8.695 7.973 1 98.81 182 ARG B O 1
ATOM 2896 N N . PHE B 1 183 ? 6.895 -9.359 6.066 1 98.88 183 PHE B N 1
ATOM 2897 C CA . PHE B 1 183 ? 6.777 -7.992 5.578 1 98.88 183 PHE B CA 1
ATOM 2898 C C . PHE B 1 183 ? 5.547 -7.84 4.688 1 98.88 183 PHE B C 1
ATOM 2900 O O . PHE B 1 183 ? 5.043 -8.82 4.141 1 98.88 183 PHE B O 1
ATOM 2907 N N . VAL B 1 184 ? 5.035 -6.613 4.637 1 98.81 184 VAL B N 1
ATOM 2908 C CA . VAL B 1 184 ? 3.984 -6.246 3.697 1 98.81 184 VAL B CA 1
ATOM 2909 C C . VAL B 1 184 ? 4.598 -5.578 2.471 1 98.81 184 VAL B C 1
ATOM 2911 O O . VAL B 1 184 ? 5.609 -4.875 2.578 1 98.81 184 VAL B O 1
ATOM 2914 N N . ARG B 1 185 ? 3.996 -5.879 1.336 1 98.81 185 ARG B N 1
ATOM 2915 C CA . ARG B 1 185 ? 4.504 -5.375 0.062 1 98.81 185 ARG B CA 1
ATOM 2916 C C . ARG B 1 185 ? 3.371 -4.816 -0.793 1 98.81 185 ARG B C 1
ATOM 2918 O O . ARG B 1 185 ? 2.352 -5.477 -0.994 1 98.81 185 ARG B O 1
ATOM 2925 N N . ASN B 1 186 ? 3.498 -3.564 -1.158 1 98.75 186 ASN B N 1
ATOM 2926 C CA . ASN B 1 186 ? 2.639 -2.992 -2.188 1 98.75 186 ASN B CA 1
ATOM 2927 C C . ASN B 1 186 ? 3.291 -3.061 -3.566 1 98.75 186 ASN B C 1
ATOM 2929 O O . ASN B 1 186 ? 4.418 -2.594 -3.748 1 98.75 186 ASN B O 1
ATOM 2933 N N . VAL B 1 187 ? 2.67 -3.721 -4.48 1 98.12 187 VAL B N 1
ATOM 2934 C CA . VAL B 1 187 ? 3.055 -3.613 -5.883 1 98.12 187 VAL B CA 1
ATOM 2935 C C . VAL B 1 187 ? 2.211 -2.539 -6.57 1 98.12 187 VAL B C 1
ATOM 2937 O O . VAL B 1 187 ? 0.989 -2.67 -6.668 1 98.12 187 VAL B O 1
ATOM 2940 N N . VAL B 1 188 ? 2.875 -1.508 -6.953 1 98.06 188 VAL B N 1
ATOM 2941 C CA . VAL B 1 188 ? 2.188 -0.335 -7.484 1 98.06 188 VAL B CA 1
ATOM 2942 C C . VAL B 1 188 ? 2.348 -0.287 -9 1 98.06 188 VAL B C 1
ATOM 2944 O O . VAL B 1 188 ? 3.467 -0.188 -9.516 1 98.06 188 VAL B O 1
ATOM 2947 N N . LEU B 1 189 ? 1.201 -0.383 -9.656 1 95 189 LEU B N 1
ATOM 2948 C CA . LEU B 1 189 ? 1.209 -0.457 -11.109 1 95 189 LEU B CA 1
ATOM 2949 C C . LEU B 1 189 ? 0.775 0.869 -11.727 1 95 189 LEU B C 1
ATOM 2951 O O . LEU B 1 189 ? -0.082 1.562 -11.172 1 95 189 LEU B O 1
#

Solvent-accessible surface area (backbone atoms only — not comparable to full-atom values): 19601 Å² total; per-residue (Å²): 134,80,78,77,74,73,75,71,77,58,62,42,73,28,28,18,60,32,48,47,53,52,36,51,73,68,72,43,52,66,65,54,46,17,66,63,31,73,42,54,49,70,55,52,53,37,39,51,70,56,52,81,88,69,54,68,64,56,49,43,32,46,19,55,54,68,71,49,54,57,62,63,34,45,34,51,89,87,53,80,51,44,55,63,49,64,37,56,65,41,67,48,91,41,82,77,15,32,31,31,42,35,28,47,45,68,13,66,49,29,36,36,38,31,42,37,32,30,24,56,70,26,65,50,80,39,69,54,42,60,85,77,24,30,35,39,39,37,23,65,36,41,44,41,39,39,37,49,57,86,87,52,73,67,43,79,35,41,58,78,31,68,52,48,45,73,33,52,42,50,35,32,45,31,16,82,46,92,47,58,21,32,33,38,35,37,45,28,52,133,80,79,75,72,72,76,72,77,59,62,42,72,28,28,16,60,32,48,48,52,52,36,52,74,68,71,42,51,66,64,55,47,16,66,64,32,74,42,54,49,70,54,51,54,36,41,51,69,57,54,81,89,70,55,70,65,57,49,42,32,46,18,56,55,68,71,51,55,58,63,64,33,45,36,50,88,87,54,80,52,44,53,62,50,64,38,55,66,42,70,47,92,40,83,78,15,34,31,30,43,36,28,48,44,67,15,67,52,28,37,36,40,31,43,38,31,28,24,56,70,26,64,48,81,41,70,54,41,62,85,78,24,32,34,40,38,38,23,65,35,41,44,40,38,39,38,48,59,85,86,51,72,67,44,80,36,42,56,77,32,67,50,50,46,74,32,53,42,49,35,33,47,31,16,82,46,92,50,58,20,32,31,39,35,36,45,28,52

Sequence (378 aa):
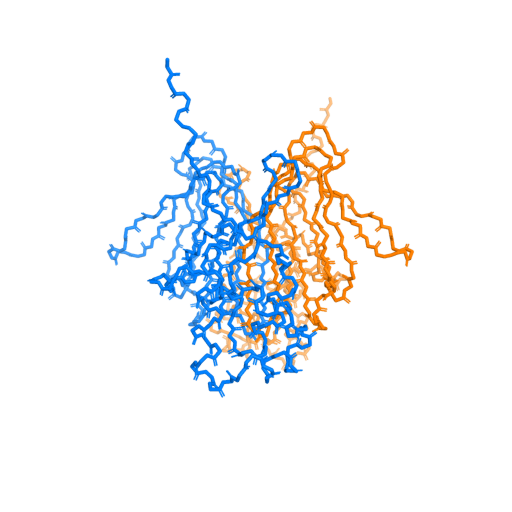MHKENSPRAPVLQHVSHNVRRLRNAADLSQTALAEKSGVSRRMLVAIEAGEKNVSLATLDRVAEALEVAFSDLIQAPENRDHSRINELAWAGTIPGSKAVLLARAIARREVELWEFCLAPGDAYVSEADPEGWSEQVYVVEGRLTLRFAEPAAAQQVGPGEFFMFPSNQPHRYCNEADTTLRFVRNVVLMHKENSPRAPVLQHVSHNVRRLRNAADLSQTALAEKSGVSRRMLVAIEAGEKNVSLATLDRVAEALEVAFSDLIQAPENRDHSRINELAWAGTIPGSKAVLLARAIARREVELWEFCLAPGDAYVSEADPEGWSEQVYVVEGRLTLRFAEPAAAQQVGPGEFFMFPSNQPHRYCNEADTTLRFVRNVVL

Secondary structure (DSSP, 8-state):
----------TTTTHHHHHHHHHHHTT--HHHHHHHHT--HHHHHHHHTT-S---HHHHHHHHHHHTS-HHHHHS-TT---TTS--EEEEE-SSTT-EEEEEEEEE-SSEEEEEEEEE-TT-EEEEPPPPTT-EEEEEEEES-EEEEESTTSPPEEE-TT-EEEEE-SS-EEEE--SSS-EEEEEEEE-/----------TTTTHHHHHHHHHHHTT--HHHHHHHHT--HHHHHHHHTT-S---HHHHHHHHHHHTS-HHHHHS-TT---TTS--EEEEE-SSTT-EEEEEEEEE-SSEEEEEEEEE-TT-EEEEPPPPTT-EEEEEEEES-EEEEESTTSPPEEE-TT-EEEEE-SS-EEEE--SSS-EEEEEEEE-

Nearest PDB structures (foldseek):
  3i7d-assembly1_A  TM=7.338E-01  e=2.086E-05  Ruegeria pomeroyi DSS-3
  7w2b-assembly4_J  TM=5.288E-01  e=1.288E-03  Xenopus laevis
  6djz-assembly1_B  TM=4.452E-01  e=3.605E-04  Homo sapiens
  8wue-assembly2_F  TM=3.640E-01  e=1.210E-04  Xenopus laevis
  8w4b-assembly1_A  TM=3.676E-01  e=1.966E-04  Xenopus laevis

Foldseek 3Di:
DPPPPVPDPAALNQQLVLLVVLCVVLVHDLVRLCVQLVNDSVVNVCRNVVNRDDDLSSLCSSCVSSVHDSLSNRADPVDPAQQARFGWHDDDPDPPDTDTRGHDADADDDKDKDKDKDAAFDKDKDAADDPRKKKKKAWQAAWKWKDFPPPDDIDIAHHRGMGMDHRRGIMMIGRNDNGMTMMMMMIGD/DPPPPVPDQAALNQLLVLLVVLCVVLVHDLVRLCVQLVNDSVVNVCRNVVNRDDDLSSLCSSCVSSVHDSLSNRADPVDPAQQARFGWHDDDPDPPDTDTRGHDADADDDKDKDKDKDAAFDKDKDAADDPRKKKKKAWQAAWKWKDFPPPDDIDIAHHRGMGMDHRRGIMMIGRNDNGMTMMMMMIGD

Radius of gyration: 22.6 Å; Cα contacts (8 Å, |Δi|>4): 864; chains: 2; bounding box: 52×72×63 Å

Organism: Pseudomonas syringae pv. tomato (strain ATCC BAA-871 / DC3000) (NCBI:txid223283)

pLDDT: mean 92.07, std 13.28, range [27.05, 98.88]

InterPro domains:
  IPR001387 Cro/C1-type, helix-turn-helix domain [PF01381] (19-73)
  IPR001387 Cro/C1-type, helix-turn-helix domain [PS50943] (19-73)
  IPR001387 Cro/C1-type, helix-turn-helix domain [SM00530] (18-73)
  IPR001387 Cro/C1-type, helix-turn-helix domain [cd00093] (18-73)
  IPR010982 Lambda repressor-like, DNA-binding domain superfamily [G3DSA:1.10.260.40] (1-82)
  IPR010982 Lambda repressor-like, DNA-binding domain superfamily [SSF47413] (12-79)
  IPR011051 RmlC-like cupin domain superfamily [SSF51182] (58-184)
  IPR013096 Cupin 2, conserved barrel [PF07883] (115-184)
  IPR014710 RmlC-like jelly roll fold [G3DSA:2.60.120.10] (99-188)
  IPR050807 Transcriptional regulator/dioxygenase, bacterial-type [PTHR46797] (14-184)